Protein 9MS6 (pdb70)

Organism: NCBI:txid1295382

Sequence (188 aa):
MITDLLRAVAPNCKDPEGWGEQLTPAMEKFGIRDREDIAAFIAQLMVESGELNRVVENLSYSTKRLREVWPKRFPDDRTAMRYANNPQALANYVYANRIGNGNEASGDGWRFRGRGPIQTTGRANYLQLERALGIPVTRKPELLETQALGALAAAKFWYDNKLTSLALDIAGGLARRRQYRDKARKHL

Secondary structure (DSSP, 8-state):
-HHHHHHHH-TT-S-HHHHHHHHHHHHHHTT--SHHHHHHHHHHHHHHTTTTT--B------HHHHHHHSTTT--SHHHHHHHTT-HHHHHHHHTTTSTT---TTTTHHHHT--BTTTTB-SHHHHHHHHHHHTS-TTT-GGGGGSHHHHHHHHHHHHHHHHHHHHHHHHT--HHHHHHHHHHHHH--

Solvent-accessible surface area: 10356 Å² total; per-residue (Å²): 182,18,17,79,17,0,86,40,3,0,110,110,10,124,66,15,97,16,10,3,121,66,0,58,59,1,5,98,144,39,35,6,150,87,167,96,36,38,5,10,0,0,0,50,0,0,46,52,0,36,29,6,98,87,29,38,30,72,8,77,38,53,44,146,137,0,77,116,69,33,75,168,64,0,78,62,74,70,21,0,118,136,20,9,125,65,60,98,30,0,0,17,62,2,28,14,107,130,77,47,11,26,78,74,99,48,16,5,0,68,103,1,35,0,14,0,0,0,29,10,30,0,83,40,55,0,71,107,6,48,175,61,30,69,27,69,0,27,197,85,10,78,52,0,72,58,54,50,33,0,0,44,0,0,0,23,76,38,79,47,82,98,77,79,52,91,55,118,108,143,80,107,86,153,72,108,44,99,74,7,83,68,88,2,77,156,92,191

Structure (mmCIF, N/CA/C/O backbone):
data_9MS6
#
_entry.id   9MS6
#
_cell.length_a   64.842
_cell.length_b   64.842
_cell.length_c   85.573
_cell.angle_alpha   90.00
_cell.angle_beta   90.00
_cell.angle_gamma   120.00
#
_symmetry.space_group_name_H-M   'P 32 2 1'
#
loop_
_entity.id
_entity.type
_entity.pdbx_description
1 polymer 'PWe1 endolysin'
2 non-polymer 'SULFATE ION'
3 non-polymer 'BROMIDE ION'
4 water water
#
loop_
_atom_site.group_PDB
_atom_site.id
_atom_site.type_symbol
_atom_site.label_atom_id
_atom_site.label_alt_id
_atom_site.label_comp_id
_atom_site.label_asym_id
_atom_site.label_entity_id
_atom_site.label_seq_id
_atom_site.pdbx_PDB_ins_code
_atom_site.Cartn_x
_atom_site.Cartn_y
_atom_site.Cartn_z
_atom_site.occupancy
_atom_site.B_iso_or_equiv
_atom_site.auth_seq_id
_atom_site.auth_comp_id
_atom_site.auth_asym_id
_atom_site.auth_atom_id
_atom_site.pdbx_PDB_model_num
ATOM 1 N N . MET A 1 1 ? -8.912 -2.983 4.743 1.00 71.00 1 MET A N 1
ATOM 2 C CA . MET A 1 1 ? -8.668 -1.560 4.624 1.00 68.16 1 MET A CA 1
ATOM 3 C C . MET A 1 1 ? -8.779 -1.195 3.169 1.00 78.40 1 MET A C 1
ATOM 4 O O . MET A 1 1 ? -8.157 -1.820 2.300 1.00 81.05 1 MET A O 1
ATOM 9 N N . ILE A 1 2 ? -9.606 -0.184 2.912 1.00 71.76 2 ILE A N 1
ATOM 10 C CA . ILE A 1 2 ? -9.841 0.261 1.544 1.00 73.29 2 ILE A CA 1
ATOM 11 C C . ILE A 1 2 ? -8.552 0.779 0.937 1.00 70.90 2 ILE A C 1
ATOM 12 O O . ILE A 1 2 ? -8.308 0.631 -0.265 1.00 78.71 2 ILE A O 1
ATOM 17 N N . THR A 1 3 ? -7.711 1.403 1.758 1.00 72.00 3 THR A N 1
ATOM 18 C CA . THR A 1 3 ? -6.483 1.981 1.240 1.00 78.39 3 THR A CA 1
ATOM 19 C C . THR A 1 3 ? -5.584 0.907 0.650 1.00 80.31 3 THR A C 1
ATOM 20 O O . THR A 1 3 ? -5.074 1.054 -0.470 1.00 80.79 3 THR A O 1
ATOM 24 N N . ASP A 1 4 ? -5.408 -0.204 1.372 1.00 79.77 4 ASP A N 1
ATOM 25 C CA . ASP A 1 4 ? -4.583 -1.283 0.840 1.00 86.40 4 ASP A CA 1
ATOM 26 C C . ASP A 1 4 ? -5.303 -2.050 -0.272 1.00 85.32 4 ASP A C 1
ATOM 27 O O . ASP A 1 4 ? -4.640 -2.662 -1.116 1.00 86.04 4 ASP A O 1
ATOM 32 N N . LEU A 1 5 ? -6.637 -1.982 -0.329 1.00 80.96 5 LEU A N 1
ATOM 33 C CA . LEU A 1 5 ? -7.354 -2.523 -1.484 1.00 82.53 5 LEU A CA 1
ATOM 34 C C . LEU A 1 5 ? -7.133 -1.664 -2.724 1.00 78.09 5 LEU A C 1
ATOM 35 O O . LEU A 1 5 ? -6.906 -2.190 -3.820 1.00 76.23 5 LEU A O 1
ATOM 40 N N . LEU A 1 6 ? -7.206 -0.337 -2.578 1.00 76.47 6 LEU A N 1
ATOM 41 C CA . LEU A 1 6 ? -6.946 0.533 -3.723 1.00 75.15 6 LEU A CA 1
ATOM 42 C C . LEU A 1 6 ? -5.555 0.303 -4.305 1.00 89.13 6 LEU A C 1
ATOM 43 O O . LEU A 1 6 ? -5.355 0.520 -5.506 1.00 88.44 6 LEU A O 1
ATOM 48 N N . ARG A 1 7 ? -4.605 -0.179 -3.497 1.00 83.19 7 ARG A N 1
ATOM 49 C CA . ARG A 1 7 ? -3.261 -0.455 -3.997 1.00 94.03 7 ARG A CA 1
ATOM 50 C C . ARG A 1 7 ? -3.188 -1.800 -4.704 1.00 98.19 7 ARG A C 1
ATOM 51 O O . ARG A 1 7 ? -2.543 -1.924 -5.750 1.00 105.32 7 ARG A O 1
ATOM 59 N N . ALA A 1 8 ? -3.818 -2.825 -4.136 1.00 94.47 8 ALA A N 1
ATOM 60 C CA . ALA A 1 8 ? -3.794 -4.142 -4.763 1.00 98.45 8 ALA A CA 1
ATOM 61 C C . ALA A 1 8 ? -4.484 -4.143 -6.120 1.00 95.73 8 ALA A C 1
ATOM 62 O O . ALA A 1 8 ? -4.109 -4.915 -7.010 1.00 101.85 8 ALA A O 1
ATOM 64 N N . VAL A 1 9 ? -5.509 -3.313 -6.282 1.00 93.57 9 VAL A N 1
ATOM 65 C CA . VAL A 1 9 ? -6.242 -3.217 -7.534 1.00 88.16 9 VAL A CA 1
ATOM 66 C C . VAL A 1 9 ? -5.562 -2.269 -8.515 1.00 93.94 9 VAL A C 1
ATOM 67 O O . VAL A 1 9 ? -5.631 -2.481 -9.730 1.00 101.25 9 VAL A O 1
ATOM 71 N N . ALA A 1 10 ? -4.895 -1.232 -8.007 1.00 97.62 10 ALA A N 1
ATOM 72 C CA . ALA A 1 10 ? -4.273 -0.209 -8.849 1.00 104.49 10 ALA A CA 1
ATOM 73 C C . ALA A 1 10 ? -3.035 0.333 -8.150 1.00 113.16 10 ALA A C 1
ATOM 74 O O . ALA A 1 10 ? -3.049 1.439 -7.600 1.00 104.94 10 ALA A O 1
ATOM 76 N N . PRO A 1 11 ? -1.924 -0.424 -8.181 1.00 129.08 11 PRO A N 1
ATOM 77 C CA . PRO A 1 11 ? -0.721 0.014 -7.439 1.00 138.76 11 PRO A CA 1
ATOM 78 C C . PRO A 1 11 ? -0.242 1.390 -7.847 1.00 138.91 11 PRO A C 1
ATOM 79 O O . PRO A 1 11 ? 0.561 2.004 -7.131 1.00 150.29 11 PRO A O 1
ATOM 83 N N . ASN A 1 12 ? -0.736 1.897 -8.969 1.00 121.69 12 ASN A N 1
ATOM 84 C CA . ASN A 1 12 ? -0.386 3.205 -9.485 1.00 124.69 12 ASN A CA 1
ATOM 85 C C . ASN A 1 12 ? -1.499 4.225 -9.302 1.00 114.21 12 ASN A C 1
ATOM 86 O O . ASN A 1 12 ? -1.411 5.325 -9.859 1.00 115.80 12 ASN A O 1
ATOM 91 N N . CYS A 1 13 ? -2.553 3.889 -8.557 1.00 109.18 13 CYS A N 1
ATOM 92 C CA . CYS A 1 13 ? -3.615 4.859 -8.332 1.00 96.85 13 CYS A CA 1
ATOM 93 C C . CYS A 1 13 ? -3.082 6.016 -7.500 1.00 95.95 13 CYS A C 1
ATOM 94 O O . CYS A 1 13 ? -2.152 5.861 -6.701 1.00 101.15 13 CYS A O 1
ATOM 97 N N . LYS A 1 14 ? -3.665 7.188 -7.719 1.00 91.67 14 LYS A N 1
ATOM 98 C CA . LYS A 1 14 ? -3.222 8.399 -7.050 1.00 92.98 14 LYS A CA 1
ATOM 99 C C . LYS A 1 14 ? -3.682 8.387 -5.597 1.00 87.11 14 LYS A C 1
ATOM 100 O O . LYS A 1 14 ? -4.846 8.099 -5.314 1.00 86.25 14 LYS A O 1
ATOM 106 N N . ASP A 1 15 ? -2.749 8.662 -4.674 1.00 94.80 15 ASP A N 1
ATOM 107 C CA . ASP A 1 15 ? -3.001 8.911 -3.254 1.00 85.66 15 ASP A CA 1
ATOM 108 C C . ASP A 1 15 ? -3.994 7.924 -2.648 1.00 77.66 15 ASP A C 1
ATOM 109 O O . ASP A 1 15 ? -5.085 8.319 -2.221 1.00 69.38 15 ASP A O 1
ATOM 114 N N . PRO A 1 16 ? -3.671 6.638 -2.572 1.00 76.82 16 PRO A N 1
ATOM 115 C CA . PRO A 1 16 ? -4.650 5.675 -2.046 1.00 76.75 16 PRO A CA 1
ATOM 116 C C . PRO A 1 16 ? -4.906 5.834 -0.561 1.00 79.65 16 PRO A C 1
ATOM 117 O O . PRO A 1 16 ? -5.899 5.292 -0.063 1.00 71.80 16 PRO A O 1
ATOM 121 N N . GLU A 1 17 ? -4.061 6.573 0.157 1.00 76.73 17 GLU A N 1
ATOM 122 C CA . GLU A 1 17 ? -4.293 6.739 1.585 1.00 82.80 17 GLU A CA 1
ATOM 123 C C . GLU A 1 17 ? -5.221 7.899 1.876 1.00 74.86 17 GLU A C 1
ATOM 124 O O . GLU A 1 17 ? -6.023 7.819 2.806 1.00 73.71 17 GLU A O 1
ATOM 130 N N . GLY A 1 18 ? -5.132 8.974 1.092 1.00 79.09 18 GLY A N 1
ATOM 131 C CA . GLY A 1 18 ? -6.075 10.069 1.246 1.00 69.16 18 GLY A CA 1
ATOM 132 C C . GLY A 1 18 ? -7.480 9.678 0.823 1.00 71.77 18 GLY A C 1
ATOM 133 O O . GLY A 1 18 ? -8.453 9.986 1.513 1.00 64.31 18 GLY A O 1
ATOM 134 N N . TRP A 1 19 ? -7.603 9.013 -0.333 1.00 72.71 19 TRP A N 1
ATOM 135 C CA . TRP A 1 19 ? -8.905 8.507 -0.765 1.00 69.42 19 TRP A CA 1
ATOM 136 C C . TRP A 1 19 ? -9.397 7.397 0.157 1.00 64.22 19 TRP A C 1
ATOM 137 O O . TRP A 1 19 ? -10.604 7.259 0.392 1.00 56.73 19 TRP A O 1
ATOM 148 N N . GLY A 1 20 ? -8.479 6.566 0.647 1.00 58.74 20 GLY A N 1
ATOM 149 C CA . GLY A 1 20 ? -8.877 5.506 1.556 1.00 66.19 20 GLY A CA 1
ATOM 150 C C . GLY A 1 20 ? -9.526 6.043 2.811 1.00 59.91 20 GLY A C 1
ATOM 151 O O . GLY A 1 20 ? -10.570 5.543 3.245 1.00 62.75 20 GLY A O 1
ATOM 152 N N . GLU A 1 21 ? -8.947 7.100 3.387 1.00 63.79 21 GLU A N 1
ATOM 153 C CA . GLU A 1 21 ? -9.531 7.701 4.585 1.00 65.90 21 GLU A CA 1
ATOM 154 C C . GLU A 1 21 ? -10.931 8.222 4.314 1.00 61.09 21 GLU A C 1
ATOM 155 O O . GLU A 1 21 ? -11.803 8.142 5.186 1.00 60.45 21 GLU A O 1
ATOM 161 N N . GLN A 1 22 ? -11.168 8.778 3.124 1.00 59.33 22 GLN A N 1
ATOM 162 C CA . GLN A 1 22 ? -12.483 9.355 2.836 1.00 62.21 22 GLN A CA 1
ATOM 163 C C . GLN A 1 22 ? -13.480 8.300 2.376 1.00 52.92 22 GLN A C 1
ATOM 164 O O . GLN A 1 22 ? -14.648 8.350 2.758 1.00 53.74 22 GLN A O 1
ATOM 170 N N . LEU A 1 23 ? -13.042 7.342 1.561 1.00 54.43 23 LEU A N 1
ATOM 171 C CA . LEU A 1 23 ? -13.961 6.333 1.055 1.00 52.56 23 LEU A CA 1
ATOM 172 C C . LEU A 1 23 ? -14.540 5.474 2.169 1.00 54.32 23 LEU A C 1
ATOM 173 O O . LEU A 1 23 ? -15.707 5.074 2.087 1.00 56.14 23 LEU A O 1
ATOM 178 N N . THR A 1 24 ? -13.749 5.185 3.223 1.00 56.92 24 THR A N 1
ATOM 179 C CA . THR A 1 24 ? -14.170 4.187 4.205 1.00 56.04 24 THR A CA 1
ATOM 180 C C . THR A 1 24 ? -15.431 4.593 4.954 1.00 57.43 24 THR A C 1
ATOM 181 O O . THR A 1 24 ? -16.354 3.769 5.052 1.00 55.45 24 THR A O 1
ATOM 185 N N . PRO A 1 25 ? -15.538 5.795 5.525 1.00 61.89 25 PRO A N 1
ATOM 186 C CA . PRO A 1 25 ? -16.808 6.125 6.183 1.00 61.22 25 PRO A CA 1
ATOM 187 C C . PRO A 1 25 ? -17.942 6.321 5.191 1.00 54.60 25 PRO A C 1
ATOM 188 O O . PRO A 1 25 ? -19.094 5.983 5.499 1.00 57.81 25 PRO A O 1
ATOM 192 N N . ALA A 1 26 ? -17.657 6.840 4.002 1.00 56.03 26 ALA A N 1
ATOM 193 C CA . ALA A 1 26 ? -18.712 6.966 2.999 1.00 58.64 26 ALA A CA 1
ATOM 194 C C . ALA A 1 26 ? -19.276 5.597 2.633 1.00 59.23 26 ALA A C 1
ATOM 195 O O . ALA A 1 26 ? -20.496 5.434 2.518 1.00 59.63 26 ALA A O 1
ATOM 197 N N . MET A 1 27 ? -18.401 4.598 2.462 1.00 54.32 27 MET A N 1
ATOM 198 C CA . MET A 1 27 ? -18.865 3.245 2.167 1.00 62.43 27 MET A CA 1
ATOM 199 C C . MET A 1 27 ? -19.649 2.672 3.336 1.00 60.45 27 MET A C 1
ATOM 200 O O . MET A 1 27 ? -20.765 2.170 3.161 1.00 63.07 27 MET A O 1
ATOM 205 N N . GLU A 1 28 ? -19.094 2.779 4.544 1.00 55.10 28 GLU A N 1
ATOM 206 C CA . GLU A 1 28 ? -19.749 2.223 5.720 1.00 63.89 28 GLU A CA 1
ATOM 207 C C . GLU A 1 28 ? -21.115 2.865 5.933 1.00 66.90 28 GLU A C 1
ATOM 208 O O . GLU A 1 28 ? -22.099 2.181 6.223 1.00 70.73 28 GLU A O 1
ATOM 214 N N . LYS A 1 29 ? -21.199 4.182 5.762 1.00 64.82 29 LYS A N 1
ATOM 215 C CA . LYS A 1 29 ? -22.473 4.852 5.972 1.00 65.47 29 LYS A CA 1
ATOM 216 C C . LYS A 1 29 ? -23.494 4.453 4.912 1.00 67.65 29 LYS A C 1
ATOM 217 O O . LYS A 1 29 ? -24.670 4.250 5.228 1.00 68.53 29 LYS A O 1
ATOM 223 N N . PHE A 1 30 ? -23.075 4.326 3.656 1.00 59.30 30 PHE A N 1
ATOM 224 C CA . PHE A 1 30 ? -24.018 3.989 2.596 1.00 63.03 30 PHE A CA 1
ATOM 225 C C . PHE A 1 30 ? -24.189 2.484 2.396 1.00 71.42 30 PHE A C 1
ATOM 226 O O . PHE A 1 30 ? -24.762 2.066 1.383 1.00 69.06 30 PHE A O 1
ATOM 234 N N . GLY A 1 31 ? -23.745 1.671 3.352 1.00 70.94 31 GLY A N 1
ATOM 235 C CA . GLY A 1 31 ? -23.974 0.242 3.286 1.00 72.87 31 GLY A CA 1
ATOM 236 C C . GLY A 1 31 ? -23.172 -0.503 2.252 1.00 78.23 31 GLY A C 1
ATOM 237 O O . GLY A 1 31 ? -23.599 -1.574 1.790 1.00 80.43 31 GLY A O 1
ATOM 238 N N . ILE A 1 32 ? -22.022 0.031 1.860 1.00 75.58 32 ILE A N 1
ATOM 239 C CA . ILE A 1 32 ? -21.149 -0.682 0.928 1.00 76.17 32 ILE A CA 1
ATOM 240 C C . ILE A 1 32 ? -20.214 -1.523 1.808 1.00 80.50 32 ILE A C 1
ATOM 241 O O . ILE A 1 32 ? -19.103 -1.134 2.154 1.00 77.42 32 ILE A O 1
ATOM 246 N N . ARG A 1 33 ? -20.726 -2.695 2.197 1.00 87.72 33 ARG A N 1
ATOM 247 C CA . ARG A 1 33 ? -20.089 -3.505 3.234 1.00 90.51 33 ARG A CA 1
ATOM 248 C C . ARG A 1 33 ? -19.769 -4.924 2.769 1.00 100.33 33 ARG A C 1
ATOM 249 O O . ARG A 1 33 ? -18.805 -5.519 3.256 1.00 103.75 33 ARG A O 1
ATOM 257 N N . ASP A 1 34 ? -20.563 -5.488 1.859 1.00 92.51 34 ASP A N 1
ATOM 258 C CA . ASP A 1 34 ? -20.411 -6.900 1.521 1.00 93.46 34 ASP A CA 1
ATOM 259 C C . ASP A 1 34 ? -19.254 -7.117 0.549 1.00 88.99 34 ASP A C 1
ATOM 260 O O . ASP A 1 34 ? -18.852 -6.220 -0.193 1.00 79.34 34 ASP A O 1
ATOM 265 N N . ARG A 1 35 ? -18.736 -8.348 0.558 1.00 86.64 35 ARG A N 1
ATOM 266 C CA . ARG A 1 35 ? -17.490 -8.674 -0.130 1.00 84.43 35 ARG A CA 1
ATOM 267 C C . ARG A 1 35 ? -17.542 -8.301 -1.604 1.00 84.93 35 ARG A C 1
ATOM 268 O O . ARG A 1 35 ? -16.758 -7.471 -2.071 1.00 84.00 35 ARG A O 1
ATOM 276 N N . GLU A 1 36 ? -18.448 -8.923 -2.362 1.00 88.96 36 GLU A N 1
ATOM 277 C CA . GLU A 1 36 ? -18.549 -8.610 -3.787 1.00 88.68 36 GLU A CA 1
ATOM 278 C C . GLU A 1 36 ? -18.941 -7.151 -3.990 1.00 81.73 36 GLU A C 1
ATOM 279 O O . GLU A 1 36 ? -18.378 -6.459 -4.845 1.00 79.34 36 GLU A O 1
ATOM 285 N N . ASP A 1 37 ? -19.905 -6.671 -3.201 1.00 78.65 37 ASP A N 1
ATOM 286 C CA . ASP A 1 37 ? -20.346 -5.279 -3.252 1.00 83.90 37 ASP A CA 1
ATOM 287 C C . ASP A 1 37 ? -19.164 -4.310 -3.271 1.00 79.75 37 ASP A C 1
ATOM 288 O O . ASP A 1 37 ? -19.072 -3.438 -4.141 1.00 78.69 37 ASP A O 1
ATOM 293 N N . ILE A 1 38 ? -18.223 -4.485 -2.341 1.00 81.81 38 ILE A N 1
ATOM 294 C CA . ILE A 1 38 ? -17.062 -3.597 -2.260 1.00 80.47 38 ILE A CA 1
ATOM 295 C C . ILE A 1 38 ? -16.195 -3.726 -3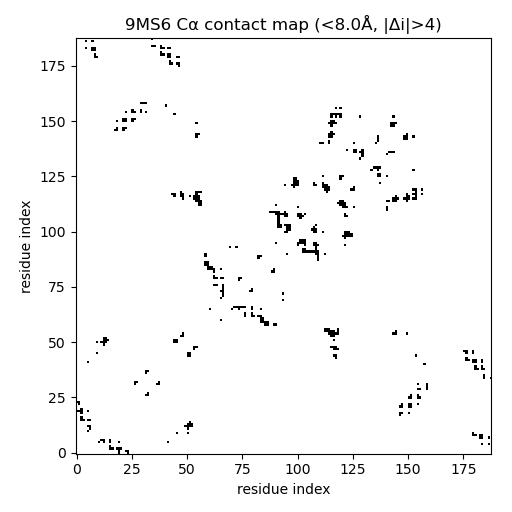.511 1.00 76.76 38 ILE A C 1
ATOM 296 O O . ILE A 1 38 ? -15.667 -2.725 -4.025 1.00 72.55 38 ILE A O 1
ATOM 301 N N . ALA A 1 39 ? -16.044 -4.953 -4.031 1.00 76.61 39 ALA A N 1
ATOM 302 C CA . ALA A 1 39 ? -15.150 -5.185 -5.164 1.00 76.05 39 ALA A CA 1
ATOM 303 C C . ALA A 1 39 ? -15.662 -4.498 -6.420 1.00 72.39 39 ALA A C 1
ATOM 304 O O . ALA A 1 39 ? -14.893 -3.859 -7.145 1.00 71.61 39 ALA A O 1
ATOM 306 N N . ALA A 1 40 ? -16.962 -4.640 -6.700 1.00 73.63 40 ALA A N 1
ATOM 307 C CA . ALA A 1 40 ? -17.549 -3.994 -7.872 1.00 76.22 40 ALA A CA 1
ATOM 308 C C . ALA A 1 40 ? -17.499 -2.479 -7.745 1.00 72.18 40 ALA A C 1
ATOM 309 O O . ALA A 1 40 ? -17.154 -1.779 -8.705 1.00 68.50 40 ALA A O 1
ATOM 311 N N . PHE A 1 41 ? -17.860 -1.951 -6.568 1.00 70.37 41 PHE A N 1
ATOM 312 C CA . PHE A 1 41 ? -17.794 -0.510 -6.346 1.00 63.44 41 PHE A CA 1
ATOM 313 C C . PHE A 1 41 ? -16.412 0.016 -6.680 1.00 67.19 41 PHE A C 1
ATOM 314 O O . PHE A 1 41 ? -16.253 0.910 -7.524 1.00 61.72 41 PHE A O 1
ATOM 322 N N . ILE A 1 42 ? -15.396 -0.574 -6.056 1.00 63.58 42 ILE A N 1
ATOM 323 C CA . ILE A 1 42 ? -14.032 -0.122 -6.268 1.00 62.99 42 ILE A CA 1
ATOM 324 C C . ILE A 1 42 ? -13.663 -0.209 -7.744 1.00 66.77 42 ILE A C 1
ATOM 325 O O . ILE A 1 42 ? -13.056 0.720 -8.295 1.00 63.66 42 ILE A O 1
ATOM 330 N N . ALA A 1 43 ? -14.059 -1.299 -8.419 1.00 67.22 43 ALA A N 1
ATOM 331 C CA . ALA A 1 43 ? -13.742 -1.460 -9.840 1.00 70.95 43 ALA A CA 1
ATOM 332 C C . ALA A 1 43 ? -14.342 -0.335 -10.670 1.00 67.96 43 ALA A C 1
ATOM 333 O O . ALA A 1 43 ? -13.656 0.277 -11.493 1.00 68.91 43 ALA A O 1
ATOM 335 N N . GLN A 1 44 ? -15.640 -0.082 -10.486 1.00 66.17 44 GLN A N 1
ATOM 336 C CA . GLN A 1 44 ? -16.302 1.026 -11.167 1.00 70.25 44 GLN A CA 1
ATOM 337 C C . GLN A 1 44 ? -15.630 2.352 -10.836 1.00 64.26 44 GLN A C 1
ATOM 338 O O . GLN A 1 44 ? -15.387 3.177 -11.727 1.00 64.55 44 GLN A O 1
ATOM 344 N N . LEU A 1 45 ? -15.291 2.553 -9.565 1.00 61.16 45 LEU A N 1
ATOM 345 C CA . LEU A 1 45 ? -14.563 3.747 -9.150 1.00 59.90 45 LEU A CA 1
ATOM 346 C C . LEU A 1 45 ? -13.235 3.864 -9.887 1.00 63.26 45 LEU A C 1
ATOM 347 O O . LEU A 1 45 ? -12.817 4.969 -10.265 1.00 59.08 45 LEU A O 1
ATOM 352 N N . MET A 1 46 ? -12.554 2.733 -10.091 1.00 60.70 46 MET A N 1
ATOM 353 C CA . MET A 1 46 ? -11.201 2.770 -10.627 1.00 65.85 46 MET A CA 1
ATOM 354 C C . MET A 1 46 ? -11.200 3.072 -12.116 1.00 67.76 46 MET A C 1
ATOM 355 O O . MET A 1 46 ? -10.284 3.731 -12.613 1.00 66.58 46 MET A O 1
ATOM 360 N N . VAL A 1 47 ? -12.203 2.588 -12.847 1.00 64.38 47 VAL A N 1
ATOM 361 C CA . VAL A 1 47 ? -12.221 2.843 -14.276 1.00 71.52 47 VAL A CA 1
ATOM 362 C C . VAL A 1 47 ? -12.786 4.226 -14.556 1.00 65.74 47 VAL A C 1
ATOM 363 O O . VAL A 1 47 ? -12.306 4.928 -15.449 1.00 72.26 47 VAL A O 1
ATOM 367 N N . GLU A 1 48 ? -13.771 4.674 -13.769 1.00 67.30 48 GLU A N 1
ATOM 368 C CA . GLU A 1 48 ? -14.364 5.979 -14.043 1.00 66.46 48 GLU A CA 1
ATOM 369 C C . GLU A 1 48 ? -13.422 7.129 -13.683 1.00 69.33 48 GLU A C 1
ATOM 370 O O . GLU A 1 48 ? -13.473 8.183 -14.328 1.00 69.79 48 GLU A O 1
ATOM 376 N N . SER A 1 49 ? -12.546 6.952 -12.692 1.00 64.62 49 SER A N 1
ATOM 377 C CA . SER A 1 49 ? -11.662 8.025 -12.238 1.00 63.32 49 SER A CA 1
ATOM 378 C C . SER A 1 49 ? -10.246 7.926 -12.814 1.00 62.61 49 SER A C 1
ATOM 379 O O . SER A 1 49 ? -9.382 8.724 -12.439 1.00 61.35 49 SER A O 1
ATOM 382 N N . GLY A 1 50 ? -9.986 6.982 -13.710 1.00 65.54 50 GLY A N 1
ATOM 383 C CA . GLY A 1 50 ? -8.634 6.825 -14.228 1.00 70.35 50 GLY A CA 1
ATOM 384 C C . GLY A 1 50 ? -7.659 6.509 -13.103 1.00 67.97 50 GLY A C 1
ATOM 385 O O . GLY A 1 50 ? -6.592 7.123 -12.989 1.00 67.48 50 GLY A O 1
ATOM 386 N N . GLU A 1 51 ? -8.058 5.566 -12.247 1.00 68.95 51 GLU A N 1
ATOM 387 C CA . GLU A 1 51 ? -7.310 5.199 -11.038 1.00 70.06 51 GLU A CA 1
ATOM 388 C C . GLU A 1 51 ? -7.061 6.427 -10.168 1.00 66.29 51 GLU A C 1
ATOM 389 O O . GLU A 1 51 ? -5.932 6.722 -9.783 1.00 66.33 51 GLU A O 1
ATOM 395 N N . LEU A 1 52 ? -8.140 7.167 -9.889 1.00 63.61 52 LEU A N 1
ATOM 396 C CA . LEU A 1 52 ? -8.199 8.284 -8.944 1.00 61.25 52 LEU A CA 1
ATOM 397 C C . LEU A 1 52 ? -7.532 9.557 -9.447 1.00 61.33 52 LEU A C 1
ATOM 398 O O . LEU A 1 52 ? -7.384 10.500 -8.659 1.00 62.38 52 LEU A O 1
ATOM 403 N N . ASN A 1 53 ? -7.146 9.637 -10.727 1.00 68.31 53 ASN A N 1
ATOM 404 C CA . ASN A 1 53 ? -6.569 10.864 -11.270 1.00 64.51 53 ASN A CA 1
ATOM 405 C C . ASN A 1 53 ? -7.605 11.824 -11.868 1.00 62.22 53 ASN A C 1
ATOM 406 O O . ASN A 1 53 ? -7.308 13.016 -11.998 1.00 65.09 53 ASN A O 1
ATOM 411 N N . ARG A 1 54 ? -8.809 11.361 -12.218 1.00 60.85 54 ARG A N 1
ATOM 412 C CA . ARG A 1 54 ? -9.828 12.201 -12.849 1.00 56.63 54 ARG A CA 1
ATOM 413 C C . ARG A 1 54 ? -10.982 12.425 -11.885 1.00 52.13 54 ARG A C 1
ATOM 414 O O . ARG A 1 54 ? -11.589 11.460 -11.402 1.00 56.89 54 ARG A O 1
ATOM 422 N N . VAL A 1 55 ? -11.312 13.689 -11.635 1.00 49.20 55 VAL A N 1
ATOM 423 C CA . VAL A 1 55 ? -12.501 14.003 -10.853 1.00 54.95 55 VAL A CA 1
ATOM 424 C C . VAL A 1 55 ? -13.426 14.971 -11.586 1.00 52.28 55 VAL A C 1
ATOM 425 O O . VAL A 1 55 ? -14.413 15.439 -11.010 1.00 52.53 55 VAL A O 1
ATOM 429 N N . VAL A 1 56 ? -13.133 15.267 -12.861 1.00 52.80 56 VAL A N 1
ATOM 430 C CA . VAL A 1 56 ? -13.979 16.117 -13.706 1.00 47.84 56 VAL A CA 1
ATOM 431 C C . VAL A 1 56 ? -14.128 15.465 -15.075 1.00 51.26 56 VAL A C 1
ATOM 432 O O . VAL A 1 56 ? -13.159 14.931 -15.623 1.00 50.71 56 VAL A O 1
ATOM 436 N N . GLU A 1 57 ? -15.326 15.558 -15.653 1.00 54.08 57 GLU A N 1
ATOM 437 C CA . GLU A 1 57 ? -15.625 14.853 -16.893 1.00 53.61 57 GLU A CA 1
ATOM 438 C C . GLU A 1 57 ? -14.649 15.209 -18.016 1.00 53.32 57 GLU A C 1
ATOM 439 O O . GLU A 1 57 ? -14.230 16.362 -18.172 1.00 46.97 57 GLU A O 1
ATOM 445 N N . ASN A 1 58 ? -14.259 14.193 -18.784 1.00 53.35 58 ASN A N 1
ATOM 446 C CA . ASN A 1 58 ? -13.478 14.424 -19.990 1.00 60.07 58 ASN A CA 1
ATOM 447 C C . ASN A 1 58 ? -14.413 14.919 -21.092 1.00 54.04 58 ASN A C 1
ATOM 448 O O . ASN A 1 58 ? -15.384 14.245 -21.438 1.00 53.07 58 ASN A O 1
ATOM 453 N N . LEU A 1 59 ? -14.132 16.092 -21.645 1.00 50.54 59 LEU A N 1
ATOM 454 C CA . LEU A 1 59 ? -14.975 16.638 -22.700 1.00 60.24 59 LEU A CA 1
ATOM 455 C C . LEU A 1 59 ? -14.177 17.005 -23.948 1.00 65.82 59 LEU A C 1
ATOM 456 O O . LEU A 1 59 ? -14.601 17.875 -24.722 1.00 61.28 59 LEU A O 1
ATOM 461 N N . SER A 1 60 ? -13.049 16.336 -24.173 1.00 65.47 60 SER A N 1
ATOM 462 C CA . SER A 1 60 ? -12.298 16.454 -25.420 1.00 70.86 60 SER A CA 1
ATOM 463 C C . SER A 1 60 ? -12.611 15.263 -26.325 1.00 71.28 60 SER A C 1
ATOM 464 O O . SER A 1 60 ? -12.226 14.129 -26.022 1.00 74.94 60 SER A O 1
ATOM 467 N N . TYR A 1 61 ? -13.285 15.523 -27.443 1.00 75.02 61 TYR A N 1
ATOM 468 C CA . TYR A 1 61 ? -13.717 14.481 -28.364 1.00 82.24 61 TYR A CA 1
ATOM 469 C C . TYR A 1 61 ? -13.274 14.797 -29.786 1.00 87.09 61 TYR A C 1
ATOM 470 O O . TYR A 1 61 ? -13.268 15.959 -30.203 1.00 83.42 61 TYR A O 1
ATOM 479 N N . SER A 1 62 ? -12.933 13.750 -30.538 1.00 85.87 62 SER A N 1
ATOM 480 C CA . SER A 1 62 ? -12.697 13.917 -31.964 1.00 90.98 62 SER A CA 1
ATOM 481 C C . SER A 1 62 ? -13.984 14.346 -32.664 1.00 90.29 62 SER A C 1
ATOM 482 O O . SER A 1 62 ? -15.081 14.240 -32.113 1.00 89.05 62 SER A O 1
ATOM 485 N N . THR A 1 63 ? -13.842 14.844 -33.898 1.00 93.18 63 THR A N 1
ATOM 486 C CA . THR A 1 63 ? -15.029 15.122 -34.705 1.00 88.53 63 THR A CA 1
ATOM 487 C C . THR A 1 63 ? -15.740 13.828 -35.060 1.00 93.64 63 THR A C 1
ATOM 488 O O . THR A 1 63 ? -16.976 13.761 -35.062 1.00 92.69 63 THR A O 1
ATOM 492 N N . LYS A 1 64 ? -14.982 12.741 -35.077 1.00 101.70 64 LYS A N 1
ATOM 493 C CA . LYS A 1 64 ? -15.623 11.428 -35.321 1.00 102.34 64 LYS A CA 1
ATOM 494 C C . LYS A 1 64 ? -16.253 10.911 -34.031 1.00 98.76 64 LYS A C 1
ATOM 495 O O . LYS A 1 64 ? -17.453 10.601 -34.049 1.00 101.66 64 LYS A O 1
ATOM 501 N N . ARG A 1 65 ? -15.473 10.814 -32.956 1.00 98.95 65 ARG A N 1
ATOM 502 C CA . ARG A 1 65 ? -15.993 10.200 -31.706 1.00 98.68 65 ARG A CA 1
ATOM 503 C C . ARG A 1 65 ? -17.386 10.739 -31.377 1.00 94.59 65 ARG A C 1
ATOM 504 O O . ARG A 1 65 ? -18.254 9.941 -31.015 1.00 92.12 65 ARG A O 1
ATOM 512 N N . LEU A 1 66 ? -17.573 12.049 -31.468 1.00 92.95 66 LEU A N 1
ATOM 513 C CA . LEU A 1 66 ? -18.872 12.656 -31.094 1.00 87.68 66 LEU A CA 1
ATOM 514 C C . LEU A 1 66 ? -19.989 11.965 -31.869 1.00 91.60 66 LEU A C 1
ATOM 515 O O . LEU A 1 66 ? -20.957 11.514 -31.237 1.00 89.54 66 LEU A O 1
ATOM 520 N N . ARG A 1 67 ? -19.845 11.883 -33.190 1.00 89.72 67 ARG A N 1
ATOM 521 C CA . ARG A 1 67 ? -20.929 11.312 -34.030 1.00 93.49 67 ARG A CA 1
ATOM 522 C C . ARG A 1 67 ? -21.298 9.933 -33.485 1.00 90.43 67 ARG A C 1
ATOM 523 O O . ARG A 1 67 ? -22.471 9.573 -33.552 1.00 88.70 67 ARG A O 1
ATOM 531 N N . GLU A 1 68 ? -20.326 9.205 -32.949 1.00 91.42 68 GLU A N 1
ATOM 532 C CA . GLU A 1 68 ? -20.630 7.894 -32.330 1.00 89.10 68 GLU A CA 1
ATOM 533 C C . GLU A 1 68 ? -21.315 8.093 -30.979 1.00 93.25 68 GLU A C 1
ATOM 534 O O . GLU A 1 68 ? -22.496 7.745 -30.866 1.00 92.83 68 GLU A O 1
ATOM 540 N N . VAL A 1 69 ? -20.592 8.626 -29.995 1.00 90.21 69 VAL A N 1
ATOM 541 C CA . VAL A 1 69 ? -21.143 8.764 -28.615 1.00 86.06 69 VAL A CA 1
ATOM 542 C C . VAL A 1 69 ? -22.544 9.372 -28.661 1.00 87.65 69 VAL A C 1
ATOM 543 O O . VAL A 1 69 ? -23.441 8.809 -28.024 1.00 86.70 69 VAL A O 1
ATOM 547 N N . TRP A 1 70 ? -22.708 10.494 -29.359 1.00 89.82 70 TRP A N 1
ATOM 548 C CA . TRP A 1 70 ? -24.024 11.176 -29.430 1.00 86.72 70 TRP A CA 1
ATOM 549 C C . TRP A 1 70 ? -24.430 11.339 -30.891 1.00 86.85 70 TRP A C 1
ATOM 550 O O . TRP A 1 70 ? -24.216 12.427 -31.457 1.00 86.61 70 TRP A O 1
ATOM 561 N N . PRO A 1 71 ? -25.024 10.314 -31.532 1.00 92.31 71 PRO A N 1
ATOM 562 C CA . PRO A 1 71 ? -25.327 10.382 -32.966 1.00 89.70 71 PRO A CA 1
ATOM 563 C C . PRO A 1 71 ? -26.486 11.311 -33.347 1.00 93.34 71 PRO A C 1
ATOM 564 O O . PRO A 1 71 ? -26.482 11.823 -34.440 1.00 91.78 71 PRO A O 1
ATOM 568 N N . LYS A 1 72 ? -27.448 11.486 -32.446 1.00 96.39 72 LYS A N 1
ATOM 569 C CA . LYS A 1 72 ? -28.580 12.397 -32.727 1.00 96.55 72 LYS A CA 1
ATOM 570 C C . LYS A 1 72 ? -28.072 13.834 -32.632 1.00 92.80 72 LYS A C 1
ATOM 571 O O . LYS A 1 72 ? -28.224 14.574 -33.612 1.00 92.21 72 LYS A O 1
ATOM 577 N N . ARG A 1 73 ? -27.485 14.196 -31.492 1.00 91.66 73 ARG A N 1
ATOM 578 C CA . ARG A 1 73 ? -26.991 15.581 -31.287 1.00 89.79 73 ARG A CA 1
ATOM 579 C C . ARG A 1 73 ? -25.956 15.911 -32.360 1.00 86.45 73 ARG A C 1
ATOM 580 O O . ARG A 1 73 ? -25.918 17.069 -32.796 1.00 79.93 73 ARG A O 1
ATOM 588 N N . PHE A 1 74 ? -25.157 14.920 -32.757 1.00 89.91 74 PHE A N 1
ATOM 589 C CA . PHE A 1 74 ? -24.110 15.143 -33.781 1.00 86.49 74 PHE A CA 1
ATOM 590 C C . PHE A 1 74 ? -24.371 14.231 -34.974 1.00 89.32 74 PHE A C 1
ATOM 591 O O . PHE A 1 74 ? -23.793 13.142 -35.060 1.00 89.41 74 PHE A O 1
ATOM 599 N N . PRO A 1 75 ? -25.249 14.672 -35.894 1.00 93.14 75 PRO A N 1
ATOM 600 C CA . PRO A 1 75 ? -25.537 13.871 -37.060 1.00 95.77 75 PRO A CA 1
ATOM 601 C C . PRO A 1 75 ? -24.544 13.869 -38.256 1.00 103.54 75 PRO A C 1
ATOM 602 O O . PRO A 1 75 ? -24.327 12.887 -38.825 1.00 103.31 75 PRO A O 1
ATOM 606 N N . ASP A 1 76 ? -24.137 15.202 -38.572 1.00 107.41 76 ASP A N 1
ATOM 607 C CA . ASP A 1 76 ? -23.102 15.405 -39.617 1.00 114.52 76 ASP A CA 1
ATOM 608 C C . ASP A 1 76 ? -21.819 15.972 -39.010 1.00 110.04 76 ASP A C 1
ATOM 609 O O . ASP A 1 76 ? -21.841 16.360 -37.834 1.00 103.38 76 ASP A O 1
ATOM 614 N N . ASP A 1 77 ? -20.756 16.031 -39.810 1.00 121.78 77 ASP A N 1
ATOM 615 C CA . ASP A 1 77 ? -19.467 16.586 -39.333 1.00 116.61 77 ASP A CA 1
ATOM 616 C C . ASP A 1 77 ? -19.608 18.103 -39.209 1.00 106.43 77 ASP A C 1
ATOM 617 O O . ASP A 1 77 ? -19.148 18.641 -38.199 1.00 104.91 77 ASP A O 1
ATOM 622 N N . ARG A 1 78 ? -20.218 18.764 -40.191 1.00 104.61 78 ARG A N 1
ATOM 623 C CA . ARG A 1 78 ? -20.456 20.198 -40.041 1.00 97.66 78 ARG A CA 1
ATOM 624 C C . ARG A 1 78 ? -20.935 20.538 -38.639 1.00 96.16 78 ARG A C 1
ATOM 625 O O . ARG A 1 78 ? -20.611 21.609 -38.111 1.00 88.69 78 ARG A O 1
ATOM 627 N N . THR A 1 79 ? -21.692 19.634 -38.020 1.00 90.12 79 THR A N 1
ATOM 628 C CA . THR A 1 79 ? -22.161 19.812 -36.653 1.00 91.67 79 THR A CA 1
ATOM 629 C C . THR A 1 79 ? -21.104 19.386 -35.637 1.00 84.97 79 THR A C 1
ATOM 630 O O . THR A 1 79 ? -20.711 20.176 -34.773 1.00 84.88 79 THR A O 1
ATOM 634 N N . ALA A 1 80 ? -20.622 18.146 -35.738 1.00 87.41 80 ALA A N 1
ATOM 635 C CA . ALA A 1 80 ? -19.719 17.621 -34.719 1.00 77.24 80 ALA A CA 1
ATOM 636 C C . ALA A 1 80 ? -18.378 18.343 -34.686 1.00 82.06 80 ALA A C 1
ATOM 637 O O . ALA A 1 80 ? -17.654 18.224 -33.693 1.00 83.80 80 ALA A O 1
ATOM 639 N N . MET A 1 81 ? -18.032 19.101 -35.730 1.00 77.40 81 MET A N 1
ATOM 640 C CA . MET A 1 81 ? -16.735 19.778 -35.740 1.00 83.63 81 MET A CA 1
ATOM 641 C C . MET A 1 81 ? -16.711 21.004 -34.834 1.00 72.57 81 MET A C 1
ATOM 642 O O . MET A 1 81 ? -15.675 21.312 -34.236 1.00 71.65 81 MET A O 1
ATOM 647 N N . ARG A 1 82 ? -17.830 21.728 -34.747 1.00 72.01 82 ARG A N 1
ATOM 648 C CA . ARG A 1 82 ? -17.848 22.969 -33.986 1.00 72.01 82 ARG A CA 1
ATOM 649 C C . ARG A 1 82 ? -17.668 22.706 -32.500 1.00 66.40 82 ARG A C 1
ATOM 650 O O . ARG A 1 82 ? -17.175 23.565 -31.766 1.00 60.83 82 ARG A O 1
ATOM 658 N N . TYR A 1 83 ? -18.045 21.520 -32.051 1.00 65.55 83 TYR A N 1
ATOM 659 C CA . TYR A 1 83 ? -18.053 21.207 -30.640 1.00 64.70 83 TYR A CA 1
ATOM 660 C C . TYR A 1 83 ? -16.880 20.330 -30.226 1.00 65.56 83 TYR A C 1
ATOM 661 O O . TYR A 1 83 ? -16.538 20.291 -29.042 1.00 65.59 83 TYR A O 1
ATOM 670 N N . ALA A 1 84 ? -16.261 19.636 -31.171 1.00 68.00 84 ALA A N 1
ATOM 671 C CA . ALA A 1 84 ? -15.000 18.968 -30.909 1.00 67.98 84 ALA A CA 1
ATOM 672 C C . ALA A 1 84 ? -13.937 20.001 -30.588 1.00 66.99 84 ALA A C 1
ATOM 673 O O . ALA A 1 84 ? -13.858 21.056 -31.230 1.00 73.86 84 ALA A O 1
ATOM 675 N N . ASN A 1 85 ? -13.114 19.691 -29.590 1.00 68.97 85 ASN A N 1
ATOM 676 C CA . ASN A 1 85 ? -12.063 20.594 -29.132 1.00 67.97 85 ASN A CA 1
ATOM 677 C C . ASN A 1 85 ? -12.634 21.922 -28.627 1.00 63.00 85 ASN A C 1
ATOM 678 O O . ASN A 1 85 ? -11.998 22.973 -28.750 1.00 66.30 85 ASN A O 1
ATOM 683 N N . ASN A 1 86 ? -13.843 21.895 -28.076 1.00 61.27 86 ASN A N 1
ATOM 684 C CA . ASN A 1 86 ? -14.409 23.055 -27.378 1.00 59.00 86 ASN A CA 1
ATOM 685 C C . ASN A 1 86 ? -15.208 22.517 -26.215 1.00 50.82 86 ASN A C 1
ATOM 686 O O . ASN A 1 86 ? -16.430 22.356 -26.287 1.00 48.24 86 ASN A O 1
ATOM 691 N N . PRO A 1 87 ? -14.540 22.192 -25.101 1.00 54.27 87 PRO A N 1
ATOM 692 C CA . PRO A 1 87 ? -15.227 21.450 -24.035 1.00 51.34 87 PRO A CA 1
ATOM 693 C C . PRO A 1 87 ? -16.455 22.164 -23.508 1.00 44.84 87 PRO A C 1
ATOM 694 O O . PRO A 1 87 ? -17.484 21.506 -23.290 1.00 45.78 87 PRO A O 1
ATOM 698 N N . GLN A 1 88 ? -16.404 23.498 -23.372 1.00 40.44 88 GLN A N 1
ATOM 699 C CA . GLN A 1 88 ? -17.528 24.242 -22.802 1.00 47.68 88 GLN A CA 1
ATOM 700 C C . GLN A 1 88 ? -18.718 24.254 -23.752 1.00 45.43 88 GLN A C 1
ATOM 701 O O . GLN A 1 88 ? -19.856 23.999 -23.341 1.00 43.03 88 GLN A O 1
ATOM 707 N N . ALA A 1 89 ? -18.488 24.597 -25.017 1.00 49.56 89 ALA A N 1
ATOM 708 C CA . ALA A 1 89 ? -19.578 24.558 -25.982 1.00 50.16 89 ALA A CA 1
ATOM 709 C C . ALA A 1 89 ? -20.169 23.159 -26.059 1.00 46.18 89 ALA A C 1
ATOM 710 O O . ALA A 1 89 ? -21.389 22.997 -26.053 1.00 46.15 89 ALA A O 1
ATOM 712 N N . LEU A 1 90 ? -19.307 22.138 -26.039 1.00 47.20 90 LEU A N 1
ATOM 713 C CA . LEU A 1 90 ? -19.760 20.754 -26.135 1.00 48.67 90 LEU A CA 1
ATOM 714 C C . LEU A 1 90 ? -20.730 20.406 -25.009 1.00 53.48 90 LEU A C 1
ATOM 715 O O . LEU A 1 90 ? -21.852 19.941 -25.270 1.00 50.50 90 LEU A O 1
ATOM 720 N N . ALA A 1 91 ? -20.322 20.655 -23.749 1.00 42.46 91 ALA A N 1
ATOM 721 C CA . ALA A 1 91 ? -21.157 20.342 -22.589 1.00 48.69 91 ALA A CA 1
ATOM 722 C C . ALA A 1 91 ? -22.455 21.132 -22.616 1.00 50.39 91 ALA A C 1
ATOM 723 O O . ALA A 1 91 ? -23.531 20.584 -22.343 1.00 49.74 91 ALA A O 1
ATOM 725 N N . ASN A 1 92 ? -22.378 22.420 -22.960 1.00 45.82 92 ASN A N 1
ATOM 726 C CA . ASN A 1 92 ? -23.582 23.236 -22.989 1.00 47.80 92 ASN A CA 1
ATOM 727 C C . ASN A 1 92 ? -24.558 22.753 -24.045 1.00 51.96 92 ASN A C 1
ATOM 728 O O . ASN A 1 92 ? -25.772 22.932 -23.895 1.00 51.56 92 ASN A O 1
ATOM 733 N N . TYR A 1 93 ? -24.059 22.144 -25.115 1.00 46.66 93 TYR A N 1
ATOM 734 C CA . TYR A 1 93 ? -24.993 21.707 -26.132 1.00 53.06 93 TYR A CA 1
ATOM 735 C C . TYR A 1 93 ? -25.535 20.314 -25.838 1.00 55.05 93 TYR A C 1
ATOM 736 O O . TYR A 1 93 ? -26.749 20.123 -25.804 1.00 55.07 93 TYR A O 1
ATOM 745 N N . VAL A 1 94 ? -24.661 19.347 -25.560 1.00 57.10 94 VAL A N 1
ATOM 746 C CA . VAL A 1 94 ? -25.142 17.974 -25.448 1.00 53.59 94 VAL A CA 1
ATOM 747 C C . VAL A 1 94 ? -25.944 17.758 -24.174 1.00 57.09 94 VAL A C 1
ATOM 748 O O . VAL A 1 94 ? -26.838 16.906 -24.136 1.00 57.07 94 VAL A O 1
ATOM 752 N N . TYR A 1 95 ? -25.668 18.518 -23.121 1.00 48.46 95 TYR A N 1
ATOM 753 C CA . TYR A 1 95 ? -26.436 18.386 -21.897 1.00 47.57 95 TYR A CA 1
ATOM 754 C C . TYR A 1 95 ? -27.584 19.381 -21.809 1.00 52.31 95 TYR A C 1
ATOM 755 O O . TYR A 1 95 ? -28.241 19.462 -20.763 1.00 45.00 95 TYR A O 1
ATOM 764 N N . ALA A 1 96 ? -27.860 20.120 -22.882 1.00 51.51 96 ALA A N 1
ATOM 765 C CA . ALA A 1 96 ? -28.908 21.124 -22.803 1.00 50.57 96 ALA A CA 1
ATOM 766 C C . ALA A 1 96 ? -30.251 20.443 -22.597 1.00 50.67 96 ALA A C 1
ATOM 767 O O . ALA A 1 96 ? -30.496 19.354 -23.121 1.00 51.58 96 ALA A O 1
ATOM 769 N N . ASN A 1 97 ? -31.089 21.054 -21.764 1.00 51.12 97 ASN A N 1
ATOM 770 C CA . ASN A 1 97 ? -32.467 20.628 -21.567 1.00 53.30 97 ASN A CA 1
ATOM 771 C C . ASN A 1 97 ? -32.580 19.158 -21.162 1.00 54.19 97 ASN A C 1
ATOM 772 O O . ASN A 1 97 ? -33.616 18.531 -21.396 1.00 55.71 97 ASN A O 1
ATOM 777 N N . ARG A 1 98 ? -31.521 18.599 -20.580 1.00 49.31 98 ARG A N 1
ATOM 778 C CA . ARG A 1 98 ? -31.495 17.234 -20.084 1.00 55.21 98 ARG A CA 1
ATOM 779 C C . ARG A 1 98 ? -31.130 17.261 -18.612 1.00 51.54 98 ARG A C 1
ATOM 780 O O . ARG A 1 98 ? -30.547 18.227 -18.119 1.00 48.21 98 ARG A O 1
ATOM 788 N N . ILE A 1 99 ? -31.459 16.165 -17.927 1.00 54.97 99 ILE A N 1
ATOM 789 C CA . ILE A 1 99 ? -31.185 15.948 -16.504 1.00 52.59 99 ILE A CA 1
ATOM 790 C C . ILE A 1 99 ? -31.285 17.238 -15.701 1.00 50.15 99 ILE A C 1
ATOM 791 O O . ILE A 1 99 ? -30.366 17.591 -14.956 1.00 46.87 99 ILE A O 1
ATOM 796 N N . GLY A 1 100 ? -32.381 17.969 -15.875 1.00 52.19 100 GLY A N 1
ATOM 797 C CA . GLY A 1 100 ? -32.619 19.181 -15.124 1.00 46.84 100 GLY A CA 1
ATOM 798 C C . GLY A 1 100 ? -31.994 20.431 -15.689 1.00 46.71 100 GLY A C 1
ATOM 799 O O . GLY A 1 100 ? -32.352 21.539 -15.245 1.00 50.82 100 GLY A O 1
ATOM 800 N N . ASN A 1 101 ? -31.083 20.314 -16.655 1.00 47.03 101 ASN A N 1
ATOM 801 C CA . ASN A 1 101 ? -30.361 21.492 -17.129 1.00 44.29 101 ASN A CA 1
ATOM 802 C C . ASN A 1 101 ? -31.271 22.431 -17.913 1.00 46.33 101 ASN A C 1
ATOM 803 O O . ASN A 1 101 ? -32.250 22.014 -18.521 1.00 43.95 101 ASN A O 1
ATOM 808 N N . GLY A 1 102 ? -30.940 23.719 -17.882 1.00 46.07 102 GLY A N 1
ATOM 809 C CA . GLY A 1 102 ? -31.505 24.674 -18.812 1.00 51.69 102 GLY A CA 1
ATOM 810 C C . GLY A 1 102 ? -31.005 24.453 -20.232 1.00 49.64 102 GLY A C 1
ATOM 811 O O . GLY A 1 102 ? -30.368 23.447 -20.553 1.00 46.41 102 GLY A O 1
ATOM 812 N N . ASN A 1 103 ? -31.286 25.430 -21.101 1.00 46.65 103 ASN A N 1
ATOM 813 C CA . ASN A 1 103 ? -30.918 25.288 -22.503 1.00 48.32 103 ASN A CA 1
ATOM 814 C C . ASN A 1 103 ? -29.428 25.573 -22.701 1.00 49.11 103 ASN A C 1
ATOM 815 O O . ASN A 1 103 ? -28.653 25.753 -21.749 1.00 48.17 103 ASN A O 1
ATOM 820 N N . GLU A 1 104 ? -29.012 25.570 -23.966 1.00 50.79 104 GLU A N 1
ATOM 821 C CA . GLU A 1 104 ? -27.602 25.778 -24.279 1.00 49.50 104 GLU A CA 1
ATOM 822 C C . GLU A 1 104 ? -27.146 27.126 -23.759 1.00 44.72 104 GLU A C 1
ATOM 823 O O . GLU A 1 104 ? -26.053 27.243 -23.205 1.00 45.29 104 GLU A O 1
ATOM 829 N N . ALA A 1 105 ? -27.999 28.141 -23.877 1.00 43.19 105 ALA A N 1
ATOM 830 C CA . ALA A 1 105 ? -27.606 29.485 -23.477 1.00 51.43 105 ALA A CA 1
ATOM 831 C C . ALA A 1 105 ? -27.398 29.570 -21.983 1.00 49.49 105 ALA A C 1
ATOM 832 O O . ALA A 1 105 ? -26.572 30.363 -21.518 1.00 45.68 105 ALA A O 1
ATOM 834 N N . SER A 1 106 ? -28.113 28.733 -21.219 1.00 47.97 106 SER A N 1
ATOM 835 C CA . SER A 1 106 ? -28.069 28.818 -19.761 1.00 46.04 106 SER A CA 1
ATOM 836 C C . SER A 1 106 ? -26.691 28.469 -19.213 1.00 41.59 106 SER A C 1
ATOM 837 O O . SER A 1 106 ? -26.325 28.917 -18.122 1.00 46.30 106 SER A O 1
ATOM 840 N N . GLY A 1 107 ? -25.912 27.682 -19.937 1.00 41.26 107 GLY A N 1
ATOM 841 C CA . GLY A 1 107 ? -24.629 27.271 -19.410 1.00 39.37 107 GLY A CA 1
ATOM 842 C C . GLY A 1 107 ? -24.706 26.106 -18.449 1.00 48.28 107 GLY A C 1
ATOM 843 O O . GLY A 1 107 ? -23.662 25.676 -17.946 1.00 44.22 107 GLY A O 1
ATOM 844 N N . ASP A 1 108 ? -25.907 25.562 -18.202 1.00 41.25 108 ASP A N 1
ATOM 845 C CA . ASP A 1 108 ? -26.048 24.472 -17.239 1.00 46.81 108 ASP A CA 1
ATOM 846 C C . ASP A 1 108 ? -25.251 23.234 -17.624 1.00 44.56 108 ASP A C 1
ATOM 847 O O . ASP A 1 108 ? -24.750 22.531 -16.739 1.00 42.70 108 ASP A O 1
ATOM 852 N N . GLY A 1 109 ? -25.149 22.926 -18.922 1.00 42.43 109 GLY A N 1
ATOM 853 C CA . GLY A 1 109 ? -24.479 21.694 -19.324 1.00 43.78 109 GLY A CA 1
ATOM 854 C C . GLY A 1 109 ? -23.044 21.633 -18.838 1.00 43.33 109 GLY A C 1
ATOM 855 O O . GLY A 1 109 ? -22.602 20.627 -18.280 1.00 38.13 109 GLY A O 1
ATOM 856 N N . TRP A 1 110 ? -22.310 22.731 -19.017 1.00 43.97 110 TRP A N 1
ATOM 857 C CA . TRP A 1 110 ? -20.930 22.840 -18.548 1.00 42.06 110 TRP A CA 1
ATOM 858 C C . TRP A 1 110 ? -20.874 23.020 -17.032 1.00 44.45 110 TRP A C 1
ATOM 859 O O . TRP A 1 110 ? -20.075 22.370 -16.336 1.00 45.15 110 TRP A O 1
ATOM 870 N N . ARG A 1 111 ? -21.731 23.896 -16.501 1.00 41.40 111 ARG A N 1
ATOM 871 C CA . ARG A 1 111 ? -21.770 24.156 -15.060 1.00 44.36 111 ARG A CA 1
ATOM 872 C C . ARG A 1 111 ? -21.930 22.863 -14.263 1.00 43.17 111 ARG A C 1
ATOM 873 O O . ARG A 1 111 ? -21.266 22.658 -13.230 1.00 43.54 111 ARG A O 1
ATOM 881 N N . PHE A 1 112 ? -22.776 21.961 -14.742 1.00 41.49 112 PHE A N 1
ATOM 882 C CA . PHE A 1 112 ? -23.092 20.737 -14.020 1.00 40.52 112 PHE A CA 1
ATOM 883 C C . PHE A 1 112 ? -22.572 19.505 -14.744 1.00 37.55 112 PHE A C 1
ATOM 884 O O . PHE A 1 112 ? -23.222 18.461 -14.761 1.00 43.40 112 PHE A O 1
ATOM 892 N N . ARG A 1 113 ? -21.418 19.640 -15.403 1.00 41.91 113 ARG A N 1
ATOM 893 C CA . ARG A 1 113 ? -20.757 18.500 -16.025 1.00 41.50 113 ARG A CA 1
ATOM 894 C C . ARG A 1 113 ? -20.322 17.515 -14.944 1.00 43.02 113 ARG A C 1
ATOM 895 O O . ARG A 1 113 ? -20.303 17.840 -13.750 1.00 39.48 113 ARG A O 1
ATOM 903 N N . GLY A 1 114 ? -20.004 16.288 -15.365 1.00 43.69 114 GLY A N 1
ATOM 904 C CA . GLY A 1 114 ? -19.608 15.238 -14.442 1.00 49.77 114 GLY A CA 1
ATOM 905 C C . GLY A 1 114 ? -18.481 15.628 -13.504 1.00 46.30 114 GLY A C 1
ATOM 906 O O . GLY A 1 114 ? -17.465 16.159 -13.955 1.00 43.39 114 GLY A O 1
ATOM 907 N N . ARG A 1 115 ? -18.650 15.386 -12.201 1.00 47.09 115 ARG A N 1
ATOM 908 C CA . ARG A 1 115 ? -17.632 15.688 -11.196 1.00 46.43 115 ARG A CA 1
ATOM 909 C C . ARG A 1 115 ? -17.642 14.642 -10.090 1.00 51.06 115 ARG A C 1
ATOM 910 O O . ARG A 1 115 ? -18.706 14.190 -9.644 1.00 44.08 115 ARG A O 1
ATOM 918 N N . GLY A 1 116 ? -16.448 14.304 -9.606 1.00 56.87 116 GLY A N 1
ATOM 919 C CA . GLY A 1 116 ? -16.283 13.259 -8.623 1.00 44.63 116 GLY A CA 1
ATOM 920 C C . GLY A 1 116 ? -15.639 12.038 -9.254 1.00 55.35 116 GLY A C 1
ATOM 921 O O . GLY A 1 116 ? -15.697 11.849 -10.471 1.00 48.63 116 GLY A O 1
ATOM 922 N N . PRO A 1 117 ? -15.004 11.186 -8.441 1.00 52.13 117 PRO A N 1
ATOM 923 C CA . PRO A 1 117 ? -14.390 9.971 -9.009 1.00 49.33 117 PRO A CA 1
ATOM 924 C C . PRO A 1 117 ? -15.394 9.067 -9.704 1.00 56.62 117 PRO A C 1
ATOM 925 O O . PRO A 1 117 ? -15.098 8.551 -10.787 1.00 60.00 117 PRO A O 1
ATOM 929 N N . ILE A 1 118 ? -16.568 8.849 -9.119 1.00 52.32 118 ILE A N 1
ATOM 930 C CA . ILE A 1 118 ? -17.756 8.422 -9.863 1.00 54.44 118 ILE A CA 1
ATOM 931 C C . ILE A 1 118 ? -18.652 9.651 -10.004 1.00 56.32 118 ILE A C 1
ATOM 932 O O . ILE A 1 118 ? -19.043 10.249 -8.991 1.00 53.84 118 ILE A O 1
ATOM 937 N N . GLN A 1 119 ? -18.998 10.021 -11.246 1.00 45.04 119 GLN A N 1
ATOM 938 C CA . GLN A 1 119 ? -19.427 11.388 -11.540 1.00 53.83 119 GLN A CA 1
ATOM 939 C C . GLN A 1 119 ? -20.913 11.619 -11.278 1.00 47.44 119 GLN A C 1
ATOM 940 O O . GLN A 1 119 ? -21.754 10.748 -11.515 1.00 46.41 119 GLN A O 1
ATOM 946 N N . THR A 1 120 ? -21.215 12.792 -10.735 1.00 46.47 120 THR A N 1
ATOM 947 C CA . THR A 1 120 ? 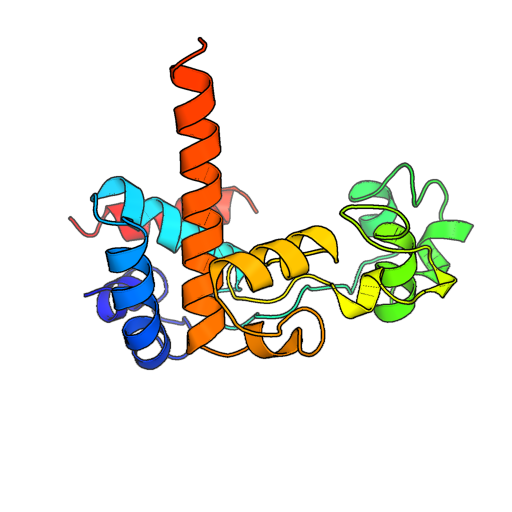-22.572 13.316 -10.677 1.00 52.51 120 THR A CA 1
ATOM 948 C C . THR A 1 120 ? -22.698 14.334 -11.791 1.00 47.53 120 THR A C 1
ATOM 949 O O . THR A 1 120 ? -21.777 15.131 -12.008 1.00 47.01 120 THR A O 1
ATOM 953 N N . THR A 1 121 ? -23.828 14.291 -12.511 1.00 44.32 121 THR A N 1
ATOM 954 C CA . THR A 1 121 ? -23.977 15.092 -13.719 1.00 48.76 121 THR A CA 1
ATOM 955 C C . THR A 1 121 ? -25.375 15.673 -13.834 1.00 45.38 121 THR A C 1
ATOM 956 O O . THR A 1 121 ? -26.359 14.946 -13.676 1.00 46.70 121 THR A O 1
ATOM 960 N N . GLY A 1 122 ? -25.458 16.964 -14.124 1.00 45.81 122 GLY A N 1
ATOM 961 C CA . GLY A 1 122 ? -26.731 17.599 -14.449 1.00 42.67 122 GLY A CA 1
ATOM 962 C C . GLY A 1 122 ? -27.376 18.272 -13.257 1.00 44.14 122 GLY A C 1
ATOM 963 O O . GLY A 1 122 ? -27.286 17.804 -12.121 1.00 42.52 122 GLY A O 1
ATOM 964 N N . ARG A 1 123 ? -28.050 19.399 -13.532 1.00 40.90 123 ARG A N 1
ATOM 965 C CA . ARG A 1 123 ? -28.609 20.224 -12.462 1.00 41.25 123 ARG A CA 1
ATOM 966 C C . ARG A 1 123 ? -29.480 19.414 -11.510 1.00 45.24 123 ARG A C 1
ATOM 967 O O . ARG A 1 123 ? -29.462 19.640 -10.297 1.00 43.16 123 ARG A O 1
ATOM 975 N N . ALA A 1 124 ? -30.251 18.470 -12.039 1.00 43.80 124 ALA A N 1
ATOM 976 C CA . ALA A 1 124 ? -31.199 17.747 -11.205 1.00 47.42 124 ALA A CA 1
ATOM 977 C C . ALA A 1 124 ? -30.481 16.807 -10.260 1.00 46.57 124 ALA A C 1
ATOM 978 O O . ALA A 1 124 ? -30.917 16.614 -9.120 1.00 51.37 124 ALA A O 1
ATOM 980 N N . ASN A 1 125 ? -29.368 16.244 -10.697 1.00 44.08 125 ASN A N 1
ATOM 981 C CA . ASN A 1 125 ? -28.634 15.342 -9.821 1.00 47.83 125 ASN A CA 1
ATOM 982 C C . ASN A 1 125 ? -27.821 16.094 -8.767 1.00 50.35 125 ASN A C 1
ATOM 983 O O . ASN A 1 125 ? -27.759 15.659 -7.607 1.00 47.20 125 ASN A O 1
ATOM 988 N N . TYR A 1 126 ? -27.180 17.208 -9.147 1.00 43.65 126 TYR A N 1
ATOM 989 C CA . TYR A 1 126 ? -26.553 18.071 -8.144 1.00 47.60 126 TYR A CA 1
ATOM 990 C C . TYR A 1 126 ? -27.567 18.536 -7.115 1.00 41.13 126 TYR A C 1
ATOM 991 O O . TYR A 1 126 ? -27.282 18.565 -5.922 1.00 45.00 126 TYR A O 1
ATOM 1000 N N . LEU A 1 127 ? -28.755 18.924 -7.569 1.00 49.79 127 LEU A N 1
ATOM 1001 C CA . LEU A 1 127 ? -29.803 19.317 -6.644 1.00 51.31 127 LEU A CA 1
ATOM 1002 C C . LEU A 1 127 ? -30.130 18.167 -5.704 1.00 54.01 127 LEU A C 1
ATOM 1003 O O . LEU A 1 127 ? -30.244 18.349 -4.488 1.00 49.93 127 LEU A O 1
ATOM 1008 N N . GLN A 1 128 ? -30.249 16.959 -6.253 1.00 50.06 128 GLN A N 1
ATOM 1009 C CA . GLN A 1 128 ? -30.569 15.823 -5.411 1.00 54.97 128 GLN A CA 1
ATOM 1010 C C . GLN A 1 128 ? -29.411 15.500 -4.498 1.00 50.96 128 GLN A C 1
ATOM 1011 O O . GLN A 1 128 ? -29.596 15.282 -3.299 1.00 51.45 128 GLN A O 1
ATOM 1017 N N . LEU A 1 129 ? -28.201 15.497 -5.048 1.00 50.04 129 LEU A N 1
ATOM 1018 C CA . LEU A 1 129 ? -27.031 15.394 -4.199 1.00 47.06 129 LEU A CA 1
ATOM 1019 C C . LEU A 1 129 ? -27.068 16.449 -3.098 1.00 54.18 129 LEU A C 1
ATOM 1020 O O . LEU A 1 129 ? -26.822 16.136 -1.927 1.00 53.03 129 LEU A O 1
ATOM 1025 N N . GLU A 1 130 ? -27.409 17.699 -3.442 1.00 45.94 130 GLU A N 1
ATOM 1026 C CA . GLU A 1 130 ? -27.476 18.746 -2.421 1.00 50.43 130 GLU A CA 1
ATOM 1027 C C . GLU A 1 130 ? -28.479 18.390 -1.325 1.00 55.68 130 GLU A C 1
ATOM 1028 O O . GLU A 1 130 ? -28.203 18.552 -0.127 1.00 51.74 130 GLU A O 1
ATOM 1034 N N . ARG A 1 131 ? -29.656 17.900 -1.715 1.00 54.77 131 ARG A N 1
ATOM 1035 C CA . ARG A 1 131 ? -30.675 17.614 -0.717 1.00 59.51 131 ARG A CA 1
ATOM 1036 C C . ARG A 1 131 ? -30.218 16.517 0.221 1.00 57.24 131 ARG A C 1
ATOM 1037 O O . ARG A 1 131 ? -30.414 16.605 1.434 1.00 60.73 131 ARG A O 1
ATOM 1045 N N . ALA A 1 132 ? -29.608 15.474 -0.323 1.00 52.20 132 ALA A N 1
ATOM 1046 C CA . ALA A 1 132 ? -29.229 14.312 0.468 1.00 54.82 132 ALA A CA 1
ATOM 1047 C C . ALA A 1 132 ? -27.992 14.552 1.331 1.00 59.06 132 ALA A C 1
ATOM 1048 O O . ALA A 1 132 ? -27.899 14.009 2.443 1.00 54.45 132 ALA A O 1
ATOM 1050 N N . LEU A 1 133 ? -27.010 15.316 0.835 1.00 51.63 133 LEU A N 1
ATOM 1051 C CA . LEU A 1 133 ? -25.758 15.496 1.569 1.00 52.71 133 LEU A CA 1
ATOM 1052 C C . LEU A 1 133 ? -25.713 16.788 2.387 1.00 49.63 133 LEU A C 1
ATOM 1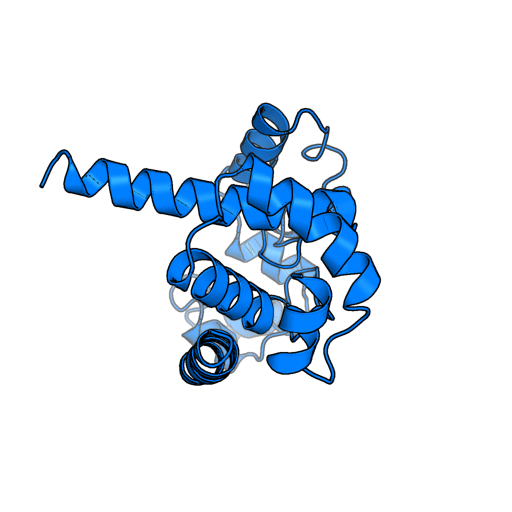053 O O . LEU A 1 133 ? -24.826 16.931 3.229 1.00 48.39 133 LEU A O 1
ATOM 1058 N N . GLY A 1 134 ? -26.629 17.726 2.171 1.00 52.10 134 GLY A N 1
ATOM 1059 C CA . GLY A 1 134 ? -26.625 18.982 2.923 1.00 45.96 134 GLY A CA 1
ATOM 1060 C C . GLY A 1 134 ? -25.437 19.882 2.648 1.00 50.09 134 GLY A C 1
ATOM 1061 O O . GLY A 1 134 ? -24.906 20.526 3.570 1.00 47.58 134 GLY A O 1
ATOM 1062 N N . ILE A 1 135 ? -25.008 19.943 1.394 1.00 49.44 135 ILE A N 1
ATOM 1063 C CA . ILE A 1 135 ? -23.858 20.737 0.970 1.00 52.56 135 ILE A CA 1
ATOM 1064 C C . ILE A 1 135 ? -24.290 21.488 -0.284 1.00 53.23 135 ILE A C 1
ATOM 1065 O O . ILE A 1 135 ? -24.962 20.914 -1.154 1.00 52.40 135 ILE A O 1
ATOM 1070 N N . PRO A 1 136 ? -23.976 22.761 -0.412 1.00 53.67 136 PRO A N 1
ATOM 1071 C CA . PRO A 1 136 ? -24.574 23.544 -1.499 1.00 51.22 136 PRO A CA 1
ATOM 1072 C C . PRO A 1 136 ? -23.847 23.319 -2.824 1.00 49.52 136 PRO A C 1
ATOM 1073 O O . PRO A 1 136 ? -23.192 24.221 -3.363 1.00 48.60 136 PRO A O 1
ATOM 1077 N N . VAL A 1 137 ? -23.937 22.084 -3.338 1.00 40.93 137 VAL A N 1
ATOM 1078 C CA . VAL A 1 137 ? -23.228 21.712 -4.555 1.00 45.43 137 VAL A CA 1
ATOM 1079 C C . VAL A 1 137 ? -23.966 22.173 -5.797 1.00 49.47 137 VAL A C 1
ATOM 1080 O O . VAL A 1 137 ? -23.438 22.034 -6.903 1.00 50.49 137 VAL A O 1
ATOM 1084 N N . THR A 1 138 ? -25.186 22.694 -5.650 1.00 49.80 138 THR A N 1
ATOM 1085 C CA . THR A 1 138 ? -25.838 23.346 -6.773 1.00 43.87 138 THR A CA 1
ATOM 1086 C C . THR A 1 138 ? -25.107 24.629 -7.114 1.00 52.05 138 THR A C 1
ATOM 1087 O O . THR A 1 138 ? -24.796 24.892 -8.281 1.00 48.03 138 THR A O 1
ATOM 1091 N N . ARG A 1 139 ? -24.784 25.419 -6.092 1.00 44.43 139 ARG A N 1
ATOM 1092 C CA . ARG A 1 139 ? -24.069 26.705 -6.293 1.00 49.12 139 ARG A CA 1
ATOM 1093 C C . ARG A 1 139 ? -22.566 26.457 -6.400 1.00 49.64 139 ARG A C 1
ATOM 1094 O O . ARG A 1 139 ? -21.900 27.180 -7.151 1.00 48.05 139 ARG A O 1
ATOM 1102 N N . LYS A 1 140 ? -22.060 25.457 -5.686 1.00 44.69 140 LYS A N 1
ATOM 1103 C CA . LYS A 1 140 ? -20.621 25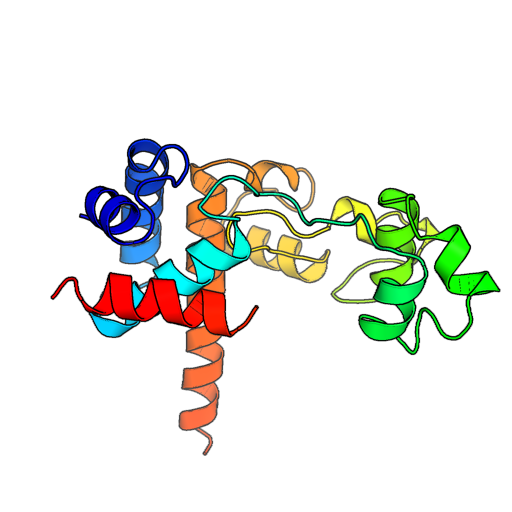.205 -5.682 1.00 54.00 140 LYS A CA 1
ATOM 1104 C C . LYS A 1 140 ? -20.383 23.769 -6.134 1.00 49.50 140 LYS A C 1
ATOM 1105 O O . LYS A 1 140 ? -20.010 22.910 -5.323 1.00 49.31 140 LYS A O 1
ATOM 1111 N N . PRO A 1 141 ? -20.586 23.471 -7.423 1.00 44.17 141 PRO A N 1
ATOM 1112 C CA . PRO A 1 141 ? -20.473 22.067 -7.858 1.00 43.40 141 PRO A CA 1
ATOM 1113 C C . PRO A 1 141 ? -19.051 21.555 -7.822 1.00 49.77 141 PRO A C 1
ATOM 1114 O O . PRO A 1 141 ? -18.850 20.341 -7.706 1.00 47.17 141 PRO A O 1
ATOM 1118 N N . GLU A 1 142 ? -18.058 22.436 -7.893 1.00 45.96 142 GLU A N 1
ATOM 1119 C CA . GLU A 1 142 ? -16.684 21.969 -7.833 1.00 50.38 142 GLU A CA 1
ATOM 1120 C C . GLU A 1 142 ? -16.309 21.414 -6.473 1.00 48.83 142 GLU A C 1
ATOM 1121 O O . GLU A 1 142 ? -15.185 20.933 -6.328 1.00 47.54 142 GLU A O 1
ATOM 1127 N N . LEU A 1 143 ? -17.198 21.446 -5.472 1.00 51.11 143 LEU A N 1
ATOM 1128 C CA . LEU A 1 143 ? -16.880 20.777 -4.209 1.00 49.04 143 LEU A CA 1
ATOM 1129 C C . LEU A 1 143 ? -16.843 19.262 -4.364 1.00 52.87 143 LEU A C 1
ATOM 1130 O O . LEU A 1 143 ? -16.372 18.570 -3.453 1.00 47.43 143 LEU A O 1
ATOM 1135 N N . LEU A 1 144 ? -17.333 18.725 -5.482 1.00 45.41 144 LEU A N 1
ATOM 1136 C CA . LEU A 1 144 ? -17.226 17.289 -5.696 1.00 50.61 144 LEU A CA 1
ATOM 1137 C C . LEU A 1 144 ? -15.843 16.875 -6.202 1.00 50.77 144 LEU A C 1
ATOM 1138 O O . LEU A 1 144 ? -15.584 15.676 -6.369 1.00 51.42 144 LEU A O 1
ATOM 1143 N N . GLU A 1 145 ? -14.955 17.830 -6.458 1.00 46.54 145 GLU A N 1
ATOM 1144 C CA . GLU A 1 145 ? -13.577 17.496 -6.781 1.00 53.24 145 GLU A CA 1
ATOM 1145 C C . GLU A 1 145 ? -12.761 17.200 -5.536 1.00 57.22 145 GLU A C 1
ATOM 1146 O O . GLU A 1 145 ? -11.601 16.804 -5.658 1.00 58.14 145 GLU A O 1
ATOM 1152 N N . THR A 1 146 ? -13.330 17.391 -4.349 1.00 55.27 146 THR A N 1
ATOM 1153 C CA . THR A 1 146 ? -12.601 17.079 -3.133 1.00 58.60 146 THR A CA 1
ATOM 1154 C C . THR A 1 146 ? -12.633 15.580 -2.859 1.00 58.12 146 THR A C 1
ATOM 1155 O O . THR A 1 146 ? -13.530 14.847 -3.303 1.00 51.38 146 THR A O 1
ATOM 1159 N N . GLN A 1 147 ? -11.624 15.123 -2.124 1.00 53.18 147 GLN A N 1
ATOM 1160 C CA . GLN A 1 147 ? -11.637 13.741 -1.671 1.00 54.77 147 GLN A CA 1
ATOM 1161 C C . GLN A 1 147 ? -12.850 13.465 -0.798 1.00 51.53 147 GLN A C 1
ATOM 1162 O O . GLN A 1 147 ? -13.490 12.416 -0.931 1.00 51.74 147 GLN A O 1
ATOM 1168 N N . ALA A 1 148 ? -13.199 14.416 0.075 1.00 56.61 148 ALA A N 1
ATOM 1169 C CA . ALA A 1 148 ? -14.223 14.186 1.089 1.00 52.84 148 ALA A CA 1
ATOM 1170 C C . ALA A 1 148 ? -15.610 14.077 0.473 1.00 51.39 148 ALA A C 1
ATOM 1171 O O . ALA A 1 148 ? -16.362 13.143 0.772 1.00 48.10 148 ALA A O 1
ATOM 1173 N N . LEU A 1 149 ? -15.977 15.018 -0.392 1.00 56.85 149 LEU A N 1
ATOM 1174 C CA . LEU A 1 149 ? -17.313 14.939 -0.958 1.00 53.23 149 LEU A CA 1
ATOM 1175 C C . LEU A 1 149 ? -17.355 14.121 -2.237 1.00 46.86 149 LEU A C 1
ATOM 1176 O O . LEU A 1 149 ? -18.415 13.589 -2.576 1.00 55.26 149 LEU A O 1
ATOM 1181 N N . GLY A 1 150 ? -16.237 13.996 -2.948 1.00 47.82 150 GLY A N 1
ATOM 1182 C CA . GLY A 1 150 ? -16.186 13.047 -4.058 1.00 54.99 150 GLY A CA 1
ATOM 1183 C C . GLY A 1 150 ? -16.415 11.615 -3.597 1.00 53.36 150 GLY A C 1
ATOM 1184 O O . GLY A 1 150 ? -17.209 10.879 -4.187 1.00 50.90 150 GLY A O 1
ATOM 1185 N N . ALA A 1 151 ? -15.737 11.210 -2.517 1.00 53.38 151 ALA A N 1
ATOM 1186 C CA . ALA A 1 151 ? -15.970 9.881 -1.948 1.00 55.05 151 ALA A CA 1
ATOM 1187 C C . ALA A 1 151 ? -17.414 9.714 -1.495 1.00 50.33 151 ALA A C 1
ATOM 1188 O O . ALA A 1 151 ? -18.044 8.685 -1.761 1.00 50.95 151 ALA A O 1
ATOM 1190 N N . LEU A 1 152 ? -17.950 10.705 -0.792 1.00 48.74 152 LEU A N 1
ATOM 1191 C CA . LEU A 1 152 ? -19.317 10.582 -0.299 1.00 53.02 152 LEU A CA 1
ATOM 1192 C C . LEU A 1 152 ? -20.310 10.531 -1.461 1.00 51.43 152 LEU A C 1
ATOM 1193 O O . LEU A 1 152 ? -21.285 9.767 -1.422 1.00 48.91 152 LEU A O 1
ATOM 1198 N N . ALA A 1 153 ? -20.058 11.319 -2.508 1.00 45.95 153 ALA A N 1
ATOM 1199 C CA . ALA A 1 153 ? -20.929 11.347 -3.681 1.00 55.23 153 ALA A CA 1
ATOM 1200 C C . ALA A 1 153 ? -20.757 10.102 -4.530 1.00 54.15 153 ALA A C 1
ATOM 1201 O O . ALA A 1 153 ? -21.744 9.556 -5.034 1.00 48.49 153 ALA A O 1
ATOM 1203 N N . ALA A 1 154 ? -19.506 9.679 -4.750 1.00 49.39 154 ALA A N 1
ATOM 1204 C CA . ALA A 1 154 ? -19.253 8.382 -5.369 1.00 51.38 154 ALA A CA 1
ATOM 1205 C C . ALA A 1 154 ? -20.000 7.264 -4.641 1.00 52.87 154 ALA A C 1
ATOM 1206 O O . ALA A 1 154 ? -20.670 6.441 -5.266 1.00 51.77 154 ALA A O 1
ATOM 1208 N N . ALA A 1 155 ? -19.900 7.220 -3.312 1.00 51.18 155 ALA A N 1
ATOM 1209 C CA . ALA A 1 155 ? -20.588 6.154 -2.585 1.00 53.67 155 ALA A CA 1
ATOM 1210 C C . ALA A 1 155 ? -22.098 6.331 -2.635 1.00 53.87 155 ALA A C 1
ATOM 1211 O O . A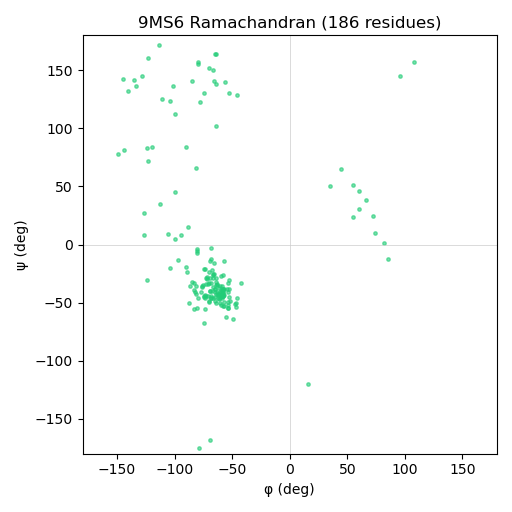LA A 1 155 ? -22.835 5.345 -2.778 1.00 53.33 155 ALA A O 1
ATOM 1213 N N . LYS A 1 156 ? -22.588 7.570 -2.515 1.00 49.85 156 LYS A N 1
ATOM 1214 C CA . LYS A 1 156 ? -24.030 7.766 -2.621 1.00 58.28 156 LYS A CA 1
ATOM 1215 C C . LYS A 1 156 ? -24.539 7.397 -4.013 1.00 56.09 156 LYS A C 1
ATOM 1216 O O . LYS A 1 156 ? -25.649 6.870 -4.152 1.00 59.44 156 LYS A O 1
ATOM 1222 N N . PHE A 1 157 ? -23.746 7.652 -5.056 1.00 54.39 157 PHE A N 1
ATOM 1223 C CA . PHE A 1 157 ? -24.184 7.296 -6.405 1.00 54.03 157 PHE A CA 1
ATOM 1224 C C . PHE A 1 157 ? -24.351 5.787 -6.544 1.00 53.03 157 PHE A C 1
ATOM 1225 O O . PHE A 1 157 ? -25.298 5.317 -7.183 1.00 58.95 157 PHE A O 1
ATOM 1233 N N . TRP A 1 158 ? -23.433 5.011 -5.963 1.00 52.17 158 TRP A N 1
ATOM 1234 C CA . TRP A 1 158 ? -23.538 3.552 -6.027 1.00 57.55 158 TRP A CA 1
ATOM 1235 C C . TRP A 1 158 ? -24.717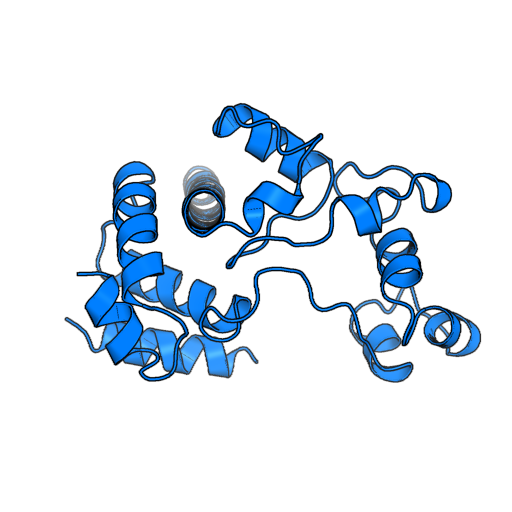 3.059 -5.191 1.00 61.09 158 TRP A C 1
ATOM 1236 O O . TRP A 1 158 ? -25.449 2.147 -5.601 1.00 58.64 158 TRP A O 1
ATOM 1247 N N . TYR A 1 159 ? -24.916 3.671 -4.022 1.00 56.42 159 TYR A N 1
ATOM 1248 C CA . TYR A 1 159 ? -26.071 3.381 -3.182 1.00 60.67 159 TYR A CA 1
ATOM 1249 C C . TYR A 1 159 ? -27.381 3.629 -3.916 1.00 59.53 159 TYR A C 1
ATOM 1250 O O . TYR A 1 159 ? -28.327 2.845 -3.798 1.00 54.85 159 TYR A O 1
ATOM 1259 N N . ASP A 1 160 ? -27.471 4.747 -4.635 1.00 56.74 160 ASP A N 1
ATOM 1260 C CA . ASP A 1 160 ? -28.671 5.016 -5.417 1.00 64.86 160 ASP A CA 1
ATOM 1261 C C . ASP A 1 160 ? -28.922 3.905 -6.430 1.00 64.65 160 ASP A C 1
ATOM 1262 O O . ASP A 1 160 ? -30.070 3.505 -6.652 1.00 63.25 160 ASP A O 1
ATOM 1267 N N . ASN A 1 161 ? -27.855 3.399 -7.058 1.00 62.31 161 ASN A N 1
ATOM 1268 C CA . ASN A 1 161 ? -28.019 2.368 -8.078 1.00 67.28 161 ASN A CA 1
ATOM 1269 C C . ASN A 1 161 ? -28.500 1.062 -7.462 1.00 63.98 161 ASN A C 1
ATOM 1270 O O . ASN A 1 161 ? -29.256 0.320 -8.095 1.00 63.03 161 ASN A O 1
ATOM 1275 N N . LYS A 1 162 ? -28.087 0.766 -6.228 1.00 65.42 162 LYS A N 1
ATOM 1276 C CA . LYS A 1 162 ? -28.588 -0.443 -5.577 1.00 69.96 162 LYS A CA 1
ATOM 1277 C C . LYS A 1 162 ? -30.047 -0.287 -5.149 1.00 62.01 162 LYS A C 1
ATOM 1278 O O . LYS A 1 162 ? -30.803 -1.266 -5.175 1.00 65.64 162 LYS A O 1
ATOM 1284 N N . LEU A 1 163 ? -30.458 0.921 -4.754 1.00 58.81 163 LEU A N 1
ATOM 1285 C CA . LEU A 1 163 ? -31.873 1.179 -4.502 1.00 63.19 163 LEU A CA 1
ATOM 1286 C C . LEU A 1 163 ? -32.722 0.868 -5.730 1.00 65.16 163 LEU A C 1
ATOM 1287 O O . LEU A 1 163 ? -33.742 0.176 -5.628 1.00 60.72 163 LEU A O 1
ATOM 1292 N N . THR A 1 164 ? -32.326 1.390 -6.900 1.00 63.59 164 THR A N 1
ATOM 1293 C CA . THR A 1 164 ? -33.056 1.090 -8.134 1.00 65.78 164 THR A CA 1
ATOM 1294 C C . THR A 1 164 ? -33.101 -0.411 -8.372 1.00 62.80 164 THR A C 1
ATOM 1295 O O . THR A 1 164 ? -34.179 -0.993 -8.551 1.00 63.51 164 THR A O 1
ATOM 1299 N N . SER A 1 165 ? -31.928 -1.057 -8.356 1.00 62.94 165 SER A N 1
ATOM 1300 C CA . SER A 1 165 ? -31.849 -2.502 -8.550 1.00 65.65 165 SER A CA 1
ATOM 1301 C C . SER A 1 165 ? -32.751 -3.235 -7.569 1.00 70.10 165 SER A C 1
ATOM 1302 O O . SER A 1 165 ? -33.534 -4.106 -7.961 1.00 68.10 165 SER A O 1
ATOM 1305 N N . LEU A 1 166 ? -32.653 -2.885 -6.283 1.00 68.88 166 LEU A N 1
ATOM 1306 C CA . LEU A 1 166 ? -33.538 -3.462 -5.278 1.00 70.27 166 LEU A CA 1
ATOM 1307 C C . LEU A 1 166 ? -35.004 -3.163 -5.585 1.00 72.25 166 LEU A C 1
ATOM 1308 O O . LEU A 1 166 ? -35.862 -4.045 -5.465 1.00 68.64 166 LEU A O 1
ATOM 1313 N N . ALA A 1 167 ? -35.317 -1.923 -5.980 1.00 68.16 167 ALA A N 1
ATOM 1314 C CA . ALA A 1 167 ? -36.719 -1.539 -6.160 1.00 74.08 167 ALA A CA 1
ATOM 1315 C C . ALA A 1 167 ? -37.388 -2.262 -7.328 1.00 78.33 167 ALA A C 1
ATOM 1316 O O . ALA A 1 167 ? -38.621 -2.370 -7.350 1.00 77.76 167 ALA A O 1
ATOM 1318 N N . LEU A 1 168 ? -36.613 -2.763 -8.290 1.00 75.04 168 LEU A N 1
ATOM 1319 C CA . LEU A 1 168 ? -37.215 -3.528 -9.373 1.00 77.38 168 LEU A CA 1
ATOM 1320 C C . LEU A 1 168 ? -37.465 -4.977 -8.964 1.00 82.27 168 LEU A C 1
ATOM 1321 O O . LEU A 1 168 ? -38.523 -5.532 -9.280 1.00 89.33 168 LEU A O 1
ATOM 1326 N N . ASP A 1 169 ? -36.523 -5.600 -8.244 1.00 80.39 169 ASP A N 1
ATOM 1327 C CA . ASP A 1 169 ? -36.716 -6.985 -7.810 1.00 84.79 169 ASP A CA 1
ATOM 1328 C C . ASP A 1 169 ? -38.017 -7.143 -7.037 1.00 90.59 169 ASP A C 1
ATOM 1329 O O . ASP A 1 169 ? -38.712 -8.160 -7.169 1.00 96.96 169 ASP A O 1
ATOM 1334 N N . ILE A 1 170 ? -38.351 -6.148 -6.208 1.00 88.07 170 ILE A N 1
ATOM 1335 C CA . ILE A 1 170 ? -39.611 -6.168 -5.467 1.00 93.14 170 ILE A CA 1
ATOM 1336 C C . ILE A 1 170 ? -40.790 -6.268 -6.432 1.00 95.24 170 ILE A C 1
ATOM 1337 O O . ILE A 1 170 ? -41.715 -7.067 -6.229 1.00 95.99 170 ILE A O 1
ATOM 1342 N N . ALA A 1 171 ? -40.757 -5.488 -7.512 1.00 90.84 171 ALA A N 1
ATOM 1343 C CA . ALA A 1 171 ? -41.828 -5.480 -8.510 1.00 95.34 171 ALA A CA 1
ATOM 1344 C C . ALA A 1 171 ? -41.492 -6.321 -9.740 1.00 100.09 171 ALA A C 1
ATOM 1345 O O . ALA A 1 171 ? -41.711 -5.881 -10.872 1.00 105.20 171 ALA A O 1
ATOM 1347 N N . GLY A 1 172 ? -40.968 -7.532 -9.549 1.00 105.01 172 GLY A N 1
ATOM 1348 C CA . GLY A 1 172 ? -40.525 -8.384 -10.647 1.00 107.32 172 GLY A CA 1
ATOM 1349 C C . GLY A 1 172 ? -41.439 -8.532 -11.854 1.00 110.69 172 GLY A C 1
ATOM 1350 O O . GLY A 1 172 ? -41.326 -7.781 -12.833 1.00 103.68 172 GLY A O 1
ATOM 1351 N N . GLY A 1 192 ? -11.913 -0.252 -22.032 1.00 98.23 192 GLY A N 1
ATOM 1352 C CA . GLY A 1 192 ? -13.351 -0.065 -21.934 1.00 107.44 192 GLY A CA 1
ATOM 1353 C C . GLY A 1 192 ? -14.034 -0.874 -20.836 1.00 113.10 192 GLY A C 1
ATOM 1354 O O . GLY A 1 192 ? -13.731 -0.714 -19.649 1.00 110.33 192 GLY A O 1
ATOM 1355 N N . LEU A 1 193 ? -14.977 -1.734 -21.235 1.00 113.19 193 LEU A N 1
ATOM 1356 C CA . LEU A 1 193 ? -15.652 -2.606 -20.280 1.00 109.74 193 LEU A CA 1
ATOM 1357 C C . LEU A 1 193 ? -14.761 -3.741 -19.804 1.00 110.88 193 LEU A C 1
ATOM 1358 O O . LEU A 1 193 ? -15.033 -4.328 -18.750 1.00 111.51 193 LEU A O 1
ATOM 1363 N N . ALA A 1 194 ? -13.719 -4.075 -20.567 1.00 117.67 194 ALA A N 1
ATOM 1364 C CA . ALA A 1 194 ? -12.717 -5.014 -20.078 1.00 117.73 194 ALA A CA 1
ATOM 1365 C C . ALA A 1 194 ? -11.889 -4.399 -18.956 1.00 116.83 194 ALA A C 1
ATOM 1366 O O . ALA A 1 194 ? -11.401 -5.121 -18.080 1.00 116.07 194 ALA A O 1
ATOM 1368 N N . ARG A 1 195 ? -11.724 -3.073 -18.969 1.00 111.59 195 ARG A N 1
ATOM 1369 C CA . ARG A 1 195 ? -11.019 -2.376 -17.896 1.00 106.42 195 ARG A CA 1
ATOM 1370 C C . ARG A 1 195 ? -11.705 -2.598 -16.561 1.00 103.11 195 ARG A C 1
ATOM 1371 O O . ARG A 1 195 ? -11.067 -2.994 -15.578 1.00 101.54 195 ARG A O 1
ATOM 1379 N N . ARG A 1 196 ? -13.013 -2.344 -16.516 1.00 102.96 196 ARG A N 1
ATOM 1380 C CA . ARG A 1 196 ? -13.806 -2.623 -15.327 1.00 103.91 196 ARG A CA 1
ATOM 1381 C C . ARG A 1 196 ? -13.635 -4.066 -14.859 1.00 106.23 196 ARG A C 1
ATOM 1382 O O . ARG A 1 196 ? -13.713 -4.355 -13.662 1.00 103.95 196 ARG A O 1
ATOM 1390 N N . ARG A 1 197 ? -13.386 -4.986 -15.790 1.00 103.55 197 ARG A N 1
ATOM 1391 C CA . ARG A 1 197 ? -13.246 -6.394 -15.423 1.00 105.08 197 ARG A CA 1
ATOM 1392 C C . ARG A 1 197 ? -11.913 -6.671 -14.736 1.00 104.49 197 ARG A C 1
ATOM 1393 O O . ARG A 1 197 ? -11.865 -7.409 -13.744 1.00 98.71 197 ARG A O 1
ATOM 1401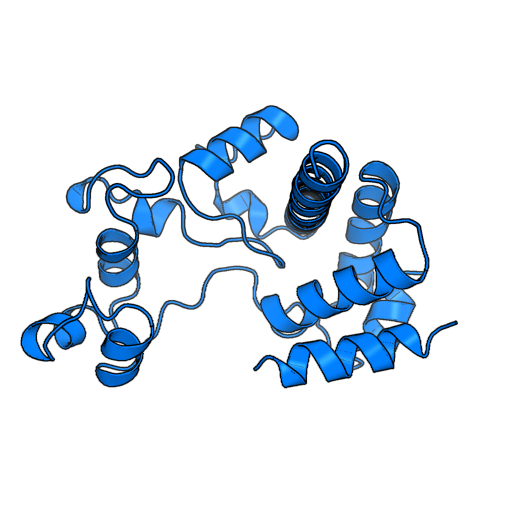 N N . GLN A 1 198 ? -10.815 -6.125 -15.267 1.00 103.45 198 GLN A N 1
ATOM 1402 C CA . GLN A 1 198 ? -9.506 -6.286 -14.638 1.00 98.67 198 GLN A CA 1
ATOM 1403 C C . GLN A 1 198 ? -9.566 -5.950 -13.157 1.00 95.09 198 GLN A C 1
ATOM 1404 O O . GLN A 1 198 ? -9.340 -6.815 -12.302 1.00 93.26 198 GLN A O 1
ATOM 1410 N N . TYR A 1 199 ? -9.864 -4.683 -12.859 1.00 94.47 199 TYR A N 1
ATOM 1411 C CA . TYR A 1 199 ? -9.967 -4.214 -11.484 1.00 94.54 199 TYR A CA 1
ATOM 1412 C C . TYR A 1 199 ? -10.791 -5.160 -10.620 1.00 90.95 199 TYR A C 1
ATOM 1413 O O . TYR A 1 199 ? -10.326 -5.635 -9.578 1.00 91.79 199 TYR A O 1
ATOM 1422 N N . ARG A 1 200 ? -12.017 -5.454 -11.068 1.00 91.28 200 ARG A N 1
ATOM 1423 C CA . ARG A 1 200 ? -12.971 -6.228 -10.278 1.00 96.81 200 ARG A CA 1
ATOM 1424 C C . ARG A 1 200 ? -12.371 -7.552 -9.820 1.00 97.66 200 ARG A C 1
ATOM 1425 O O . ARG A 1 200 ? -12.348 -7.858 -8.624 1.00 97.11 200 ARG A O 1
ATOM 1433 N N . ASP A 1 201 ? -11.874 -8.350 -10.765 1.00 100.64 201 ASP A N 1
ATOM 1434 C CA . ASP A 1 201 ? -11.242 -9.609 -10.388 1.00 102.24 201 ASP A CA 1
ATOM 1435 C C . ASP A 1 201 ? -9.970 -9.369 -9.580 1.00 97.67 201 ASP A C 1
ATOM 1436 O O . ASP A 1 201 ? -9.712 -10.072 -8.599 1.00 99.36 201 ASP A O 1
ATOM 1441 N N . LYS A 1 202 ? -9.164 -8.377 -9.973 1.00 98.75 202 LYS A N 1
ATOM 1442 C CA . LYS A 1 202 ? -8.013 -7.998 -9.155 1.00 97.31 202 LYS A CA 1
ATOM 1443 C C . LYS A 1 202 ? -8.453 -7.602 -7.752 1.00 100.58 202 LYS A C 1
ATOM 1444 O O . LYS A 1 202 ? -7.784 -7.932 -6.766 1.00 101.13 202 LYS A O 1
ATOM 1450 N N . ALA A 1 203 ? -9.589 -6.907 -7.645 1.00 98.93 203 ALA A N 1
ATOM 1451 C CA . ALA A 1 203 ? -10.165 -6.607 -6.338 1.00 100.36 203 ALA A CA 1
ATOM 1452 C C . ALA A 1 203 ? -10.782 -7.852 -5.718 1.00 105.68 203 ALA A C 1
ATOM 1453 O O . ALA A 1 203 ? -10.574 -8.138 -4.533 1.00 97.25 203 ALA A O 1
ATOM 1455 N N . ARG A 1 204 ? -11.560 -8.599 -6.505 1.00 102.33 204 ARG A N 1
ATOM 1456 C CA . ARG A 1 204 ? -12.200 -9.804 -5.993 1.00 103.17 204 ARG A CA 1
ATOM 1457 C C . ARG A 1 204 ? -11.162 -10.809 -5.496 1.00 109.44 204 ARG A C 1
ATOM 1458 O O . ARG A 1 204 ? -11.444 -11.590 -4.581 1.00 109.19 204 ARG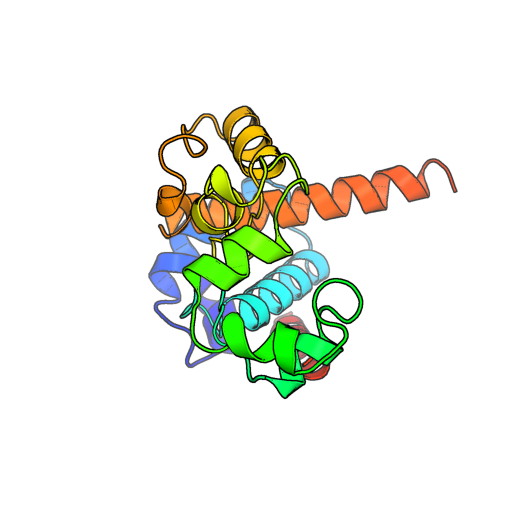 A O 1
ATOM 1466 N N . LYS A 1 205 ? -9.946 -10.770 -6.058 1.00 116.84 205 LYS A N 1
ATOM 1467 C CA . LYS A 1 205 ? -8.857 -11.623 -5.579 1.00 119.29 205 LYS A CA 1
ATOM 1468 C C . LYS A 1 205 ? -8.587 -11.385 -4.102 1.00 118.41 205 LYS A C 1
ATOM 1469 O O . LYS A 1 205 ? -8.287 -12.324 -3.356 1.00 121.54 205 LYS A O 1
ATOM 1475 N N . HIS A 1 206 ? -8.681 -10.132 -3.667 1.00 105.93 206 HIS A N 1
ATOM 1476 C CA . HIS A 1 206 ? -8.622 -9.809 -2.250 1.00 106.67 206 HIS A CA 1
ATOM 1477 C C . HIS A 1 206 ? -9.813 -10.421 -1.522 1.00 107.72 206 HIS A C 1
ATOM 1478 O O . HIS A 1 206 ? -10.926 -9.887 -1.588 1.00 106.86 206 HIS A O 1
ATOM 1485 N N . LEU A 1 207 ? -9.578 -11.532 -0.822 1.00 103.35 207 LEU A N 1
ATOM 1486 C CA . LEU A 1 207 ? -10.623 -12.318 -0.151 1.00 107.63 207 LEU A CA 1
ATOM 1487 C C . LEU A 1 207 ? -11.762 -12.658 -1.122 1.00 104.97 207 LEU A C 1
ATOM 1488 O O . LEU A 1 207 ? -11.758 -13.711 -1.767 1.00 99.68 207 LEU A O 1
#

Radius of gyration: 17.54 Å; Cα contacts (8 Å, |Δi|>4): 296; chains: 1; bounding box: 41×42×46 Å

InterPro domains:
  IPR023346 Lysozyme-like domain superfamily [SSF53955] (5-212)
  IPR052354 Bacterial Cell Wall Dynamics Protein [PTHR34408] (28-201)

Foldseek 3Di:
DQLVLLCLLPVPAPPSPLLVVQLVVLCVVLVCDDLLSVLLLSLLLCVLQVSVVRFFDDQADDLVRCCVVPVVQNVDSVRSVVRHVPRQLVQLDVCDPHQAHHHSVRSQSVLFGFGASHTQGGLNRLVVLCVVVVDNCSVVVNVCNDSNNSSNVSSVVSSVVVVVVVVCVVVPVVVSSVSSSVSSSVVD

Nearest PDB structures (foldseek):
  8p8e-assembly1_AAA  TM=8.395E-01  e=6.790E-12  Bacteriophage sp.
  4ok7-assembly1_A  TM=8.096E-01  e=1.972E-10  Salmonella phage SPN1S
  7r6s-assembly1_A  TM=7.523E-01  e=5.842E-07  Stenotrophomonas maltophilia K279a
  1wvv-assembly2_B  TM=6.733E-01  e=3.499E-03  Streptomyces griseus
  1wvu-assembly2_B  TM=5.075E-01  e=4.731E-03  Streptomyces griseus

B-factor: mean 70.96, std 21.78, range [36.21, 150.29]